Protein AF-A0AAV5CZS3-F1 (afdb_monomer_lite)

Sequence (189 aa):
MSCGVPEQWLVGGDVKEVDTEWAAAVLGSHSASAAGRRDHQPPLQAGATVAERVVRKRGRKPGPRSGPTISHVEAERQRREKLNRRFCDLRAAVPTVSRMDKASLLAAAAAAYIAELRGRVEQLEVEAKAKQAAAAKQGGIHLQDNNKLEVRMVGRDAAALRLTTTASRHAPARLMGALRSLDLPVQHA

pLDDT: mean 70.31, std 21.51, range [31.41, 97.5]

Structure (mmCIF, N/CA/C/O backbone):
data_AF-A0AAV5CZS3-F1
#
_entry.id   AF-A0AAV5CZS3-F1
#
loop_
_atom_site.group_PDB
_atom_site.id
_atom_site.type_symbol
_atom_site.label_atom_id
_atom_site.label_alt_id
_atom_site.label_comp_id
_atom_site.label_asym_id
_atom_site.label_entity_id
_atom_site.label_seq_id
_atom_site.pdbx_PDB_ins_code
_atom_site.Cartn_x
_atom_site.Cartn_y
_atom_site.Cartn_z
_atom_site.occupancy
_atom_site.B_iso_or_equiv
_atom_site.auth_seq_id
_atom_site.auth_comp_id
_atom_site.auth_asym_id
_atom_site.auth_atom_id
_atom_site.pdbx_PDB_model_num
ATOM 1 N N . MET A 1 1 ? -0.990 11.597 -20.136 1.00 43.03 1 MET A N 1
ATOM 2 C CA . MET A 1 1 ? -0.933 10.120 -20.095 1.00 43.03 1 MET A CA 1
ATOM 3 C C . MET A 1 1 ? -1.198 9.706 -18.661 1.00 43.03 1 MET A C 1
ATOM 5 O O . MET A 1 1 ? -0.387 10.028 -17.806 1.00 43.03 1 MET A O 1
ATOM 9 N N . SER A 1 2 ? -2.373 9.141 -18.384 1.00 46.44 2 SER A N 1
ATOM 10 C CA . SER A 1 2 ? -2.757 8.728 -17.031 1.00 46.44 2 SER A CA 1
ATOM 11 C C . SER A 1 2 ? -2.107 7.377 -16.733 1.00 46.44 2 SER A C 1
ATOM 13 O O . SER A 1 2 ? -2.456 6.377 -17.356 1.00 46.44 2 SER A O 1
ATOM 15 N N . CYS A 1 3 ? -1.104 7.360 -15.857 1.00 54.16 3 CYS A N 1
ATOM 16 C CA . CYS A 1 3 ? -0.475 6.133 -15.374 1.00 54.16 3 CYS A CA 1
ATOM 17 C C . CYS A 1 3 ? -1.223 5.696 -14.109 1.00 54.16 3 CYS A C 1
ATOM 19 O O . CYS A 1 3 ? -0.887 6.141 -13.016 1.00 54.16 3 CYS A O 1
ATOM 21 N N . GLY A 1 4 ? -2.277 4.891 -14.262 1.00 53.75 4 GLY A N 1
ATOM 22 C CA . GLY A 1 4 ? -2.950 4.247 -13.130 1.00 53.75 4 GLY A CA 1
ATOM 23 C C . GLY A 1 4 ? -2.075 3.146 -12.526 1.00 53.75 4 GLY A C 1
ATOM 24 O O . GLY A 1 4 ? -1.348 2.473 -13.257 1.00 53.75 4 GLY A O 1
ATOM 25 N N . VAL A 1 5 ? -2.133 2.974 -11.203 1.00 55.00 5 VAL A N 1
ATOM 26 C CA . VAL A 1 5 ? -1.411 1.917 -10.478 1.00 55.00 5 VAL A CA 1
ATOM 27 C C . VAL A 1 5 ? -1.971 0.549 -10.898 1.00 55.00 5 VAL A C 1
ATOM 29 O O . VAL A 1 5 ? -3.172 0.327 -10.743 1.00 55.00 5 VAL A O 1
ATOM 32 N N . PRO A 1 6 ? -1.159 -0.374 -11.438 1.00 54.47 6 PRO A N 1
ATOM 33 C CA . PRO A 1 6 ? -1.665 -1.674 -11.859 1.00 54.47 6 PRO A CA 1
ATOM 34 C C . PRO A 1 6 ? -1.836 -2.659 -10.687 1.00 54.47 6 PRO A C 1
ATOM 36 O O . PRO A 1 6 ? -0.924 -2.844 -9.881 1.00 54.47 6 PRO A O 1
ATOM 39 N N . GLU A 1 7 ? -2.972 -3.369 -10.658 1.00 53.91 7 GLU A N 1
ATOM 40 C CA . GLU A 1 7 ? -3.367 -4.364 -9.633 1.00 53.91 7 GLU A CA 1
ATOM 41 C C . GLU A 1 7 ? -2.433 -5.583 -9.508 1.00 53.91 7 GLU A C 1
ATOM 43 O O . GLU A 1 7 ? -2.488 -6.330 -8.534 1.00 53.91 7 GLU A O 1
ATOM 48 N N . GLN A 1 8 ? -1.526 -5.783 -10.462 1.00 55.06 8 GLN A N 1
ATOM 49 C CA . GLN A 1 8 ? -0.606 -6.927 -10.522 1.00 55.06 8 GLN A CA 1
ATOM 50 C C . GLN A 1 8 ? 0.405 -7.029 -9.358 1.00 55.06 8 GLN A C 1
ATOM 52 O O . GLN A 1 8 ? 1.118 -8.024 -9.269 1.00 55.06 8 GLN A O 1
ATOM 57 N N 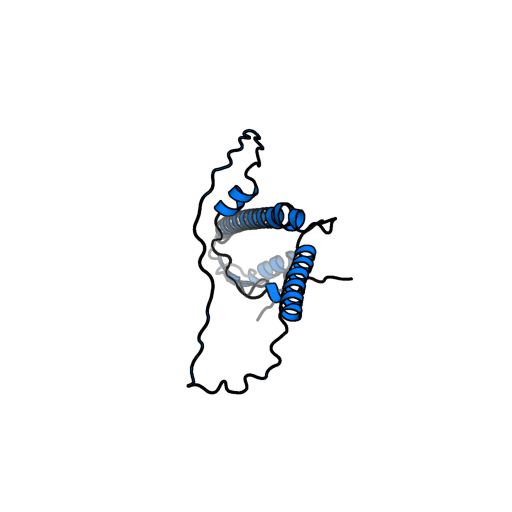. TRP A 1 9 ? 0.485 -6.022 -8.483 1.00 53.22 9 TRP A N 1
ATOM 58 C CA . TRP A 1 9 ? 1.331 -6.027 -7.281 1.00 53.22 9 TRP A CA 1
ATOM 59 C C . TRP A 1 9 ? 0.589 -6.452 -6.005 1.00 53.22 9 TRP A C 1
ATOM 61 O O . TRP A 1 9 ? 1.233 -6.686 -4.988 1.00 53.22 9 TRP A O 1
ATOM 71 N N . LEU A 1 10 ? -0.744 -6.571 -6.043 1.00 52.03 1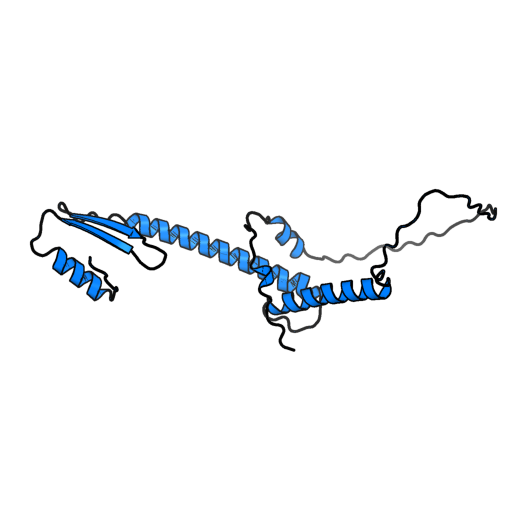0 LEU A N 1
ATOM 72 C CA . LEU A 1 10 ? -1.563 -6.917 -4.872 1.00 52.03 10 LEU A CA 1
ATOM 73 C C . LEU A 1 10 ? -1.609 -8.425 -4.568 1.00 52.03 10 LEU A C 1
ATOM 75 O O . LEU A 1 10 ? -2.240 -8.837 -3.595 1.00 52.03 10 LEU A O 1
ATOM 79 N N . VAL A 1 11 ? -0.962 -9.266 -5.380 1.00 43.66 11 VAL A N 1
ATOM 80 C CA . VAL A 1 11 ? -1.031 -10.722 -5.222 1.00 43.66 11 VAL A CA 1
ATOM 81 C C . VAL A 1 11 ? 0.137 -11.231 -4.376 1.00 43.66 11 VAL A C 1
ATOM 83 O O . VAL A 1 11 ? 1.226 -11.479 -4.882 1.00 43.66 11 VAL A O 1
ATOM 86 N N . GLY A 1 12 ? -0.147 -11.420 -3.085 1.00 46.69 12 GLY A N 1
ATOM 87 C CA . GLY A 1 12 ? 0.338 -12.549 -2.285 1.00 46.69 12 GLY A CA 1
ATOM 88 C C . GLY A 1 12 ? 1.845 -12.652 -2.050 1.00 46.69 12 GLY A C 1
ATOM 89 O O . GLY A 1 12 ? 2.524 -13.454 -2.684 1.00 46.69 12 GLY A O 1
ATOM 90 N N . GLY A 1 13 ? 2.339 -11.942 -1.040 1.00 37.94 13 GLY A N 1
ATOM 91 C CA . GLY A 1 13 ? 3.604 -12.252 -0.383 1.00 37.94 13 GLY A CA 1
ATOM 92 C C . GLY A 1 13 ? 3.506 -11.850 1.079 1.00 37.94 13 GLY A C 1
ATOM 93 O O . GLY A 1 13 ? 3.292 -10.679 1.377 1.00 37.94 13 GLY A O 1
ATOM 94 N N . ASP A 1 14 ? 3.603 -12.821 1.980 1.00 43.91 14 ASP A N 1
ATOM 95 C CA . ASP A 1 14 ? 3.733 -12.585 3.415 1.00 43.91 14 ASP A CA 1
ATOM 96 C C . ASP A 1 14 ? 5.038 -11.788 3.616 1.00 43.91 14 ASP A C 1
ATOM 98 O O . ASP A 1 14 ? 6.129 -12.335 3.463 1.00 43.91 14 ASP A O 1
ATOM 102 N N . VAL A 1 15 ? 4.943 -10.471 3.845 1.00 50.16 15 VAL A N 1
ATOM 103 C CA . VAL A 1 15 ? 6.099 -9.585 4.092 1.00 50.16 15 VAL A CA 1
ATOM 104 C C . VAL A 1 15 ? 6.568 -9.800 5.529 1.00 50.16 15 VAL A C 1
ATOM 106 O O . VAL A 1 15 ? 6.550 -8.895 6.358 1.00 50.16 15 VAL A O 1
ATOM 109 N N . LYS A 1 16 ? 6.932 -11.035 5.860 1.00 43.97 16 LYS A N 1
ATOM 110 C CA . LYS A 1 16 ? 7.701 -11.315 7.061 1.00 43.97 16 LYS A CA 1
ATOM 111 C C . LYS A 1 16 ? 9.165 -11.200 6.669 1.00 43.97 16 LYS A C 1
ATOM 113 O O . LYS A 1 16 ? 9.647 -11.960 5.839 1.00 43.97 16 LYS A O 1
ATOM 118 N N . GLU A 1 17 ? 9.815 -10.210 7.276 1.00 52.00 17 GLU A N 1
ATOM 119 C CA . GLU A 1 17 ? 11.272 -10.129 7.403 1.00 52.00 17 GLU A CA 1
ATOM 120 C C . GLU A 1 17 ? 12.012 -9.659 6.134 1.00 52.00 17 GLU A C 1
ATOM 122 O O . GLU A 1 17 ? 12.595 -10.418 5.368 1.00 52.00 17 GLU A O 1
ATOM 127 N N . VAL A 1 18 ? 11.998 -8.339 5.909 1.00 48.00 18 VAL A N 1
ATOM 128 C CA . VAL A 1 18 ? 13.043 -7.661 5.123 1.00 48.00 18 VAL A CA 1
ATOM 129 C C . VAL A 1 18 ? 13.749 -6.703 6.071 1.00 48.00 18 VAL A C 1
ATOM 131 O O . VAL A 1 18 ? 13.309 -5.561 6.256 1.00 48.00 18 VAL A O 1
ATOM 134 N N . ASP A 1 19 ? 14.803 -7.230 6.687 1.00 46.38 19 ASP A N 1
ATOM 135 C CA . ASP A 1 19 ? 15.545 -6.666 7.805 1.00 46.38 19 ASP A CA 1
ATOM 136 C C . ASP A 1 19 ? 16.033 -5.222 7.637 1.00 46.38 19 ASP A C 1
ATOM 138 O O . ASP A 1 19 ? 16.263 -4.679 6.549 1.00 46.38 19 ASP A O 1
ATOM 142 N N . THR A 1 20 ? 16.212 -4.628 8.810 1.00 53.62 20 THR A N 1
ATOM 143 C CA . THR A 1 20 ? 16.660 -3.279 9.162 1.00 53.62 20 THR A CA 1
ATOM 144 C C . THR A 1 20 ? 17.997 -2.864 8.523 1.00 53.62 20 THR A C 1
ATOM 146 O O . THR A 1 20 ? 18.284 -1.671 8.430 1.00 53.62 20 THR A O 1
ATOM 149 N N . GLU A 1 21 ? 18.795 -3.806 8.008 1.00 46.88 21 GLU A N 1
ATOM 150 C CA . GLU A 1 21 ? 20.086 -3.524 7.358 1.00 46.88 21 GLU A CA 1
ATOM 151 C C . GLU A 1 21 ? 19.955 -2.730 6.052 1.00 46.88 21 GLU A C 1
ATOM 153 O O . GLU A 1 21 ? 20.794 -1.877 5.753 1.00 46.88 21 GLU A O 1
ATOM 158 N N . TRP A 1 22 ? 18.881 -2.939 5.283 1.00 45.91 22 TRP A N 1
ATOM 159 C CA . TRP A 1 22 ? 18.724 -2.255 3.994 1.00 45.91 22 TRP A CA 1
ATOM 160 C C . TRP A 1 22 ? 18.538 -0.732 4.159 1.00 45.91 22 TRP A C 1
ATOM 162 O O . TRP A 1 22 ? 19.002 0.048 3.326 1.00 45.91 22 TRP A O 1
ATOM 172 N N . ALA A 1 23 ? 17.888 -0.300 5.246 1.00 44.41 23 ALA A N 1
ATOM 173 C CA . ALA A 1 23 ? 17.590 1.108 5.503 1.00 44.41 23 ALA A CA 1
ATOM 174 C C . ALA A 1 23 ? 18.845 1.897 5.919 1.00 44.41 23 ALA A C 1
ATOM 176 O O . ALA A 1 23 ? 19.011 3.051 5.521 1.00 44.41 23 ALA A O 1
ATOM 177 N N . ALA A 1 24 ? 19.759 1.260 6.661 1.00 50.06 24 ALA A N 1
ATOM 178 C CA . ALA A 1 24 ? 21.028 1.862 7.067 1.00 50.06 24 ALA A CA 1
ATOM 179 C C . ALA A 1 24 ? 21.969 2.102 5.871 1.00 50.06 24 ALA A C 1
ATOM 181 O O . ALA A 1 24 ? 22.661 3.118 5.822 1.00 50.06 24 ALA A O 1
ATOM 182 N N . ALA A 1 25 ? 21.953 1.214 4.872 1.00 52.84 25 ALA A N 1
ATOM 183 C CA . ALA A 1 25 ? 22.790 1.338 3.678 1.00 52.84 25 ALA A CA 1
ATOM 184 C C . ALA A 1 25 ? 22.373 2.496 2.749 1.00 52.84 25 ALA A C 1
ATOM 186 O O . ALA A 1 25 ? 23.223 3.089 2.091 1.00 52.84 25 ALA A O 1
ATOM 187 N N . VAL A 1 26 ? 21.081 2.842 2.695 1.00 53.12 26 VAL A N 1
ATOM 188 C CA . VAL A 1 26 ? 20.564 3.910 1.813 1.00 53.12 26 VAL A CA 1
ATOM 189 C C . VAL A 1 26 ? 20.768 5.314 2.398 1.00 53.12 26 VAL A C 1
ATOM 191 O O . VAL A 1 26 ? 20.915 6.273 1.645 1.00 53.12 26 VAL A O 1
ATOM 194 N N . LEU A 1 27 ? 20.813 5.446 3.728 1.00 50.25 27 LEU A N 1
ATOM 195 C CA . LEU A 1 27 ? 21.006 6.729 4.422 1.00 50.25 27 LEU A CA 1
ATOM 196 C C . LEU A 1 27 ? 22.467 6.987 4.847 1.00 50.25 27 LEU A C 1
ATOM 198 O O . LEU A 1 27 ? 22.760 8.024 5.442 1.00 50.25 27 LEU A O 1
ATOM 202 N N . GLY A 1 28 ? 23.393 6.075 4.529 1.00 37.69 28 GLY A N 1
ATOM 203 C CA . GLY A 1 28 ? 24.824 6.217 4.796 1.00 37.69 28 GLY A CA 1
ATOM 204 C C . GLY A 1 28 ? 25.493 7.264 3.898 1.00 37.69 28 GLY A C 1
ATOM 205 O O . GLY A 1 28 ? 25.676 7.056 2.702 1.00 37.69 28 GLY A O 1
ATOM 206 N N . SER A 1 29 ? 25.873 8.390 4.502 1.00 37.41 29 SER A N 1
ATOM 207 C CA . SER A 1 29 ? 26.614 9.527 3.944 1.00 37.41 29 SER A CA 1
ATOM 208 C C . SER A 1 29 ? 27.647 9.189 2.859 1.00 37.41 29 SER A C 1
ATOM 210 O O . SER A 1 29 ? 28.681 8.580 3.127 1.00 37.41 29 SER A O 1
ATOM 212 N N . HIS A 1 30 ? 27.447 9.724 1.651 1.00 41.09 30 HIS A N 1
ATOM 213 C CA . HIS A 1 30 ? 28.525 9.921 0.682 1.00 41.09 30 HIS A CA 1
ATOM 214 C C . HIS A 1 30 ? 29.417 11.081 1.154 1.00 41.09 30 HIS A C 1
ATOM 216 O O . HIS A 1 30 ? 29.197 12.236 0.785 1.00 41.09 30 HIS A O 1
ATOM 222 N N . SER A 1 31 ? 30.430 10.800 1.971 1.00 35.06 31 SER A N 1
ATOM 223 C CA . SER A 1 31 ? 31.539 11.733 2.169 1.00 35.06 31 SER A CA 1
ATOM 224 C C . SER A 1 31 ? 32.533 11.577 1.019 1.00 35.06 31 SER A C 1
ATOM 226 O O . SER A 1 31 ? 33.259 10.593 0.894 1.00 35.06 31 SER A O 1
ATOM 228 N N . ALA A 1 32 ? 32.544 12.576 0.139 1.00 43.22 32 ALA A N 1
ATOM 229 C CA . ALA A 1 32 ? 33.584 12.753 -0.857 1.00 43.22 32 ALA A CA 1
ATOM 230 C C . ALA A 1 32 ? 34.946 12.933 -0.168 1.00 43.22 32 ALA A C 1
ATOM 232 O O . ALA A 1 32 ? 35.102 13.762 0.727 1.00 43.22 32 ALA A O 1
ATOM 233 N N . SER A 1 33 ? 35.957 12.200 -0.624 1.00 34.31 33 SER A N 1
ATOM 234 C CA . SER A 1 33 ? 37.356 12.573 -0.427 1.00 34.31 33 SER A CA 1
ATOM 235 C C . SER A 1 33 ? 38.139 12.220 -1.680 1.00 34.31 33 SER A C 1
ATOM 237 O O . SER A 1 33 ? 38.387 11.062 -2.005 1.00 34.31 33 SER A O 1
ATOM 239 N N . ALA A 1 34 ? 38.459 13.277 -2.417 1.00 37.72 34 ALA A N 1
ATOM 240 C CA . ALA A 1 34 ? 39.430 13.288 -3.488 1.00 37.72 34 ALA A CA 1
ATOM 241 C C . ALA A 1 34 ? 40.846 13.188 -2.905 1.00 37.72 34 ALA A C 1
ATOM 243 O O . ALA A 1 34 ? 41.139 13.893 -1.946 1.00 37.72 34 ALA A O 1
ATOM 244 N N . ALA A 1 35 ? 41.720 12.387 -3.521 1.00 34.03 35 ALA A N 1
ATOM 245 C CA . ALA A 1 35 ? 43.132 12.707 -3.773 1.00 34.03 35 ALA A CA 1
ATOM 246 C C . ALA A 1 35 ? 43.872 11.477 -4.322 1.00 34.03 35 ALA A C 1
ATOM 248 O O . ALA A 1 35 ? 43.778 10.393 -3.757 1.00 34.03 35 ALA A O 1
ATOM 249 N N . GLY A 1 36 ? 44.676 11.674 -5.374 1.00 31.72 36 GLY A N 1
ATOM 250 C CA . GLY A 1 36 ? 45.781 10.764 -5.697 1.00 31.72 36 GLY A CA 1
ATOM 251 C C . GLY A 1 36 ? 45.921 10.374 -7.165 1.00 31.72 36 GLY A C 1
ATOM 252 O O . GLY A 1 36 ? 45.642 9.242 -7.535 1.00 31.72 36 GLY A O 1
ATOM 253 N N . ARG A 1 37 ? 46.425 11.294 -7.996 1.00 38.81 37 ARG A N 1
ATOM 254 C CA . ARG A 1 37 ? 47.087 10.953 -9.267 1.00 38.81 37 ARG A CA 1
ATOM 255 C C . ARG A 1 37 ? 48.345 10.119 -8.985 1.00 38.81 37 ARG A C 1
ATOM 257 O O . ARG A 1 37 ? 49.080 10.467 -8.059 1.00 38.81 37 ARG A O 1
ATOM 264 N N . ARG A 1 38 ? 48.661 9.148 -9.850 1.00 39.19 38 ARG A N 1
ATOM 265 C CA . ARG A 1 38 ? 49.998 9.016 -10.458 1.00 39.19 38 ARG A CA 1
ATOM 266 C C . ARG A 1 38 ? 50.006 7.997 -11.602 1.00 39.19 38 ARG A C 1
ATOM 268 O O . ARG A 1 38 ? 49.627 6.844 -11.435 1.00 39.19 38 ARG A O 1
ATOM 275 N N . ASP A 1 39 ? 50.437 8.502 -12.750 1.00 37.56 39 ASP A N 1
ATOM 276 C CA . ASP A 1 39 ? 50.724 7.816 -14.002 1.00 37.56 39 ASP A CA 1
ATOM 277 C C . ASP A 1 39 ? 51.899 6.840 -13.860 1.00 37.56 39 ASP A C 1
ATOM 279 O O . ASP A 1 39 ? 52.898 7.200 -13.246 1.00 37.56 39 ASP A O 1
ATOM 283 N N . HIS A 1 40 ? 51.825 5.665 -14.498 1.00 36.69 40 HIS A N 1
ATOM 284 C CA . HIS A 1 40 ? 53.005 4.931 -14.975 1.00 36.69 40 HIS A CA 1
ATOM 285 C C . HIS A 1 40 ? 52.656 4.051 -16.194 1.00 36.69 40 HIS A C 1
ATOM 287 O O . HIS A 1 40 ? 51.810 3.163 -16.134 1.00 36.69 40 HIS A O 1
ATOM 293 N N . GLN A 1 41 ? 53.359 4.314 -17.296 1.00 35.00 41 GLN A N 1
ATOM 294 C CA . GLN A 1 41 ? 53.493 3.542 -18.541 1.00 35.00 41 GLN A CA 1
ATOM 295 C C . GLN A 1 41 ? 55.022 3.344 -18.775 1.00 35.00 41 GLN A C 1
ATOM 297 O O . GLN A 1 41 ? 55.791 4.093 -18.169 1.00 35.00 41 GLN A O 1
ATOM 302 N N . PRO A 1 42 ? 55.493 2.564 -19.775 1.00 53.62 42 PRO A N 1
ATOM 303 C CA . PRO A 1 42 ? 55.680 1.104 -19.902 1.00 53.62 42 PRO A CA 1
ATOM 304 C C . PRO A 1 42 ? 57.193 0.696 -19.816 1.00 53.62 42 PRO A C 1
ATOM 306 O O . PRO A 1 42 ? 57.988 1.492 -19.320 1.00 53.62 42 PRO A O 1
ATOM 309 N N . PRO A 1 43 ? 57.641 -0.501 -20.284 1.00 44.81 43 PRO A N 1
ATOM 310 C CA . PRO A 1 43 ? 57.986 -0.638 -21.707 1.00 44.81 43 PRO A CA 1
ATOM 311 C C . PRO A 1 43 ? 57.666 -2.005 -22.357 1.00 44.81 43 PRO A C 1
ATOM 313 O O . PRO A 1 43 ? 57.120 -2.926 -21.761 1.00 44.81 43 PRO A O 1
ATOM 316 N N . LEU A 1 44 ? 57.966 -2.022 -23.654 1.00 35.44 44 LEU A N 1
ATOM 317 C CA . LEU A 1 44 ? 57.595 -2.920 -24.745 1.00 35.44 44 LEU A CA 1
ATOM 318 C C . LEU A 1 44 ? 58.426 -4.216 -24.837 1.00 35.44 44 LEU A C 1
ATOM 320 O O . LEU A 1 44 ? 59.513 -4.286 -24.270 1.00 35.44 44 LEU A O 1
ATOM 324 N N . GLN A 1 45 ? 57.955 -5.093 -25.745 1.00 37.09 45 GLN A N 1
ATOM 325 C CA . GLN A 1 45 ? 58.623 -6.156 -26.540 1.00 37.09 45 GLN A CA 1
ATOM 326 C C . GLN A 1 45 ? 58.143 -7.574 -26.191 1.00 37.09 45 GLN A C 1
ATOM 328 O O . GLN A 1 45 ? 57.973 -7.894 -25.027 1.00 37.09 45 GLN A O 1
ATOM 333 N N . ALA A 1 46 ? 57.947 -8.522 -27.107 1.00 31.41 46 ALA A N 1
ATOM 334 C CA . ALA A 1 46 ? 57.831 -8.592 -28.565 1.00 31.41 46 ALA A CA 1
ATOM 335 C C . ALA A 1 46 ? 57.372 -10.040 -28.862 1.00 31.41 46 ALA A C 1
ATOM 337 O O . ALA A 1 46 ? 57.696 -10.941 -28.090 1.00 31.41 46 ALA A O 1
ATOM 338 N N . GLY A 1 47 ? 56.661 -10.295 -29.964 1.00 32.56 47 GLY A N 1
ATOM 339 C CA . GLY A 1 47 ? 56.424 -11.675 -30.414 1.00 32.56 47 GLY A CA 1
ATOM 340 C C . GLY A 1 47 ? 55.140 -11.873 -31.208 1.00 32.56 47 GLY A C 1
ATOM 341 O O . GLY A 1 47 ? 54.102 -12.222 -30.657 1.00 32.56 47 GLY A O 1
ATOM 342 N N . ALA A 1 48 ? 55.226 -11.660 -32.518 1.00 33.16 48 ALA A N 1
ATOM 343 C CA . ALA A 1 48 ? 54.211 -12.036 -33.490 1.00 33.16 48 ALA A CA 1
ATOM 344 C C . ALA A 1 48 ? 54.196 -13.557 -33.725 1.00 33.16 48 ALA A C 1
ATOM 346 O O . ALA A 1 48 ? 55.258 -14.146 -33.877 1.00 33.16 48 ALA A O 1
ATOM 347 N N . THR A 1 49 ? 53.012 -14.160 -33.866 1.00 35.41 49 THR A N 1
ATOM 348 C CA . THR A 1 49 ? 52.690 -15.094 -34.964 1.00 35.41 49 THR A CA 1
ATOM 349 C C . THR A 1 49 ? 51.181 -15.094 -35.226 1.00 35.41 49 THR A C 1
ATOM 351 O O . THR A 1 49 ? 50.358 -14.814 -34.357 1.00 35.41 49 THR A O 1
ATOM 354 N N . VAL A 1 50 ? 50.861 -15.312 -36.495 1.00 36.62 50 VAL A N 1
ATOM 355 C CA . VAL A 1 50 ? 49.596 -15.095 -37.198 1.00 36.62 50 VAL A CA 1
ATOM 356 C C . VAL A 1 50 ? 48.806 -16.411 -37.298 1.00 36.62 50 VAL A C 1
ATOM 358 O O . VAL A 1 50 ? 49.414 -17.469 -37.349 1.00 36.62 50 VAL A O 1
ATOM 361 N N . ALA A 1 51 ? 47.471 -16.284 -37.315 1.00 37.88 51 ALA A N 1
ATOM 362 C CA . ALA A 1 51 ? 46.412 -17.132 -37.901 1.00 37.88 51 ALA A CA 1
ATOM 363 C C . ALA A 1 51 ? 46.626 -18.653 -38.112 1.00 37.88 51 ALA A C 1
ATOM 365 O O . ALA A 1 51 ? 47.590 -19.080 -38.725 1.00 37.88 51 ALA A O 1
ATOM 366 N N . GLU A 1 52 ? 45.603 -19.471 -37.821 1.00 37.06 52 GLU A N 1
ATOM 367 C CA . GLU A 1 52 ? 44.628 -19.922 -38.839 1.00 37.06 52 GLU A CA 1
ATOM 368 C C . GLU A 1 52 ? 43.605 -20.933 -38.273 1.00 37.06 52 GLU A C 1
ATOM 370 O O . GLU A 1 52 ? 43.876 -21.748 -37.396 1.00 37.06 52 GLU A O 1
ATOM 375 N N . ARG A 1 53 ? 42.377 -20.826 -38.789 1.00 49.25 53 ARG A N 1
ATOM 376 C CA . ARG A 1 53 ? 41.198 -21.666 -38.544 1.00 49.25 53 ARG A CA 1
ATOM 377 C C . ARG A 1 53 ? 41.332 -23.027 -39.231 1.00 49.25 53 ARG A C 1
ATOM 379 O O . ARG A 1 53 ? 41.636 -23.030 -40.412 1.00 49.25 53 ARG A O 1
ATOM 386 N N . VAL A 1 54 ? 40.813 -24.113 -38.639 1.00 49.41 54 VAL A N 1
ATOM 387 C CA . VAL A 1 54 ? 40.135 -25.170 -39.428 1.00 49.41 54 VAL A CA 1
ATOM 388 C C . VAL A 1 54 ? 38.922 -25.751 -38.687 1.00 49.41 54 VAL A C 1
ATOM 390 O O . VAL A 1 54 ? 39.019 -26.415 -37.662 1.00 49.41 54 VAL A O 1
ATOM 393 N N . VAL A 1 55 ? 37.755 -25.507 -39.283 1.00 53.12 55 VAL A N 1
ATOM 394 C CA . VAL A 1 55 ? 36.458 -26.176 -39.090 1.00 53.12 55 VAL A CA 1
ATOM 395 C C . VAL A 1 55 ? 36.500 -27.594 -39.671 1.00 53.12 55 VAL A C 1
ATOM 397 O O . VAL A 1 55 ? 37.026 -27.728 -40.771 1.00 53.12 55 VAL A O 1
ATOM 400 N N . ARG A 1 56 ? 35.844 -28.592 -39.035 1.00 48.88 56 ARG A N 1
ATOM 401 C CA . ARG A 1 56 ? 35.130 -29.775 -39.626 1.00 48.88 56 ARG A CA 1
ATOM 402 C C . ARG A 1 56 ? 34.752 -30.768 -38.493 1.00 48.88 56 ARG A C 1
ATOM 404 O O . ARG A 1 56 ? 35.575 -30.973 -37.623 1.00 48.88 56 ARG A O 1
ATOM 411 N N . LYS A 1 57 ? 33.608 -31.473 -38.405 1.00 43.19 57 LYS A N 1
ATOM 412 C CA . LYS A 1 57 ? 32.384 -31.645 -39.223 1.00 43.19 57 LYS A CA 1
ATOM 413 C C . LYS A 1 57 ? 31.332 -32.468 -38.415 1.00 43.19 57 LYS A C 1
ATOM 415 O O . LYS A 1 57 ? 31.674 -33.521 -37.907 1.00 43.19 57 LYS A O 1
ATOM 420 N N . ARG A 1 58 ? 30.058 -32.035 -38.489 1.00 43.62 58 ARG A N 1
ATOM 421 C CA . ARG A 1 58 ? 28.782 -32.801 -38.637 1.00 43.62 58 ARG A CA 1
ATOM 422 C C . ARG A 1 58 ? 28.275 -33.727 -37.513 1.00 43.62 58 ARG A C 1
ATOM 424 O O . ARG A 1 58 ? 28.914 -34.710 -37.178 1.00 43.62 58 ARG A O 1
ATOM 431 N N . GLY A 1 59 ? 27.017 -33.509 -37.087 1.00 56.12 59 GLY A N 1
ATOM 432 C CA . GLY A 1 59 ? 26.271 -34.569 -36.397 1.00 56.12 59 GLY A CA 1
ATOM 433 C C . GLY A 1 59 ? 24.927 -34.288 -35.716 1.00 56.12 59 GLY A C 1
ATOM 434 O O . GLY A 1 59 ? 24.424 -35.226 -35.118 1.00 56.12 59 GLY A O 1
ATOM 435 N N . ARG A 1 60 ? 24.306 -33.096 -35.749 1.00 64.19 60 ARG A N 1
ATOM 436 C CA . ARG A 1 60 ? 22.914 -32.929 -35.259 1.00 64.19 60 ARG A CA 1
ATOM 437 C C . ARG A 1 60 ? 22.147 -31.925 -36.118 1.00 64.19 60 ARG A C 1
ATOM 439 O O . ARG A 1 60 ? 22.592 -30.794 -36.272 1.00 64.19 60 ARG A O 1
ATOM 446 N N . LYS A 1 61 ? 21.011 -32.343 -36.690 1.00 54.44 61 LYS A N 1
ATOM 447 C CA . LYS A 1 61 ? 20.038 -31.442 -37.331 1.00 54.44 61 LYS A CA 1
ATOM 448 C C . LYS A 1 61 ? 19.586 -30.408 -36.287 1.00 54.44 61 LYS A C 1
ATOM 450 O O . LYS A 1 61 ? 19.015 -30.827 -35.279 1.00 54.44 61 LYS A O 1
ATOM 455 N N . PRO A 1 62 ? 19.766 -29.093 -36.489 1.00 56.88 62 PRO A N 1
ATOM 456 C CA . PRO A 1 62 ? 18.932 -28.124 -35.800 1.00 56.88 62 PRO A CA 1
ATOM 457 C C . PRO A 1 62 ? 17.526 -28.311 -36.376 1.00 56.88 62 PRO A C 1
ATOM 459 O O . PRO A 1 62 ? 17.293 -28.036 -37.551 1.00 56.88 62 PRO A O 1
ATOM 462 N N . GLY A 1 63 ? 16.606 -28.872 -35.592 1.00 55.34 63 GLY A N 1
ATOM 463 C CA . GLY A 1 63 ? 15.188 -28.824 -35.945 1.00 55.34 63 GLY A CA 1
ATOM 464 C C . GLY A 1 63 ? 14.752 -27.365 -36.147 1.00 55.34 63 GLY A C 1
ATOM 465 O O . GLY A 1 63 ? 15.395 -26.462 -35.600 1.00 55.34 63 GLY A O 1
ATOM 466 N N . PRO A 1 64 ? 13.687 -27.105 -36.921 1.00 56.84 64 PRO A N 1
ATOM 467 C CA . PRO A 1 64 ? 13.204 -25.755 -37.165 1.00 56.84 64 PRO A CA 1
ATOM 468 C C . PRO A 1 64 ? 12.651 -25.171 -35.859 1.00 56.84 64 PRO A C 1
ATOM 470 O O . PRO A 1 64 ? 11.469 -25.277 -35.554 1.00 56.84 64 PRO A O 1
ATOM 473 N N . ARG A 1 65 ? 13.508 -24.523 -35.067 1.00 62.06 65 ARG A N 1
ATOM 474 C CA . ARG A 1 65 ? 13.088 -23.571 -34.033 1.00 62.06 65 ARG A CA 1
ATOM 475 C C . ARG A 1 65 ? 12.765 -22.253 -34.731 1.00 62.06 65 ARG A C 1
ATOM 477 O O . ARG A 1 65 ? 13.474 -21.274 -34.553 1.00 62.06 65 ARG A O 1
ATOM 484 N N . SER A 1 66 ? 11.748 -22.256 -35.588 1.00 55.72 66 SER A N 1
ATOM 485 C CA . SER A 1 66 ? 11.283 -21.052 -36.279 1.00 55.72 66 SER A CA 1
ATOM 486 C C . SER A 1 66 ? 10.001 -20.551 -35.616 1.00 55.72 66 SER A C 1
ATOM 488 O O . SER A 1 66 ? 8.929 -20.523 -36.203 1.00 55.72 66 SER A O 1
ATOM 490 N N . GLY A 1 67 ? 10.115 -20.189 -34.338 1.00 59.25 67 GLY A N 1
ATOM 491 C CA . GLY A 1 67 ? 9.500 -18.929 -33.931 1.00 59.25 67 GLY A CA 1
ATOM 492 C C . GLY A 1 67 ? 10.464 -17.825 -34.373 1.00 59.25 67 GLY A C 1
ATOM 493 O O . GLY A 1 67 ? 11.670 -18.097 -34.393 1.00 59.25 67 GLY A O 1
ATOM 494 N N . PRO A 1 68 ? 9.999 -16.628 -34.771 1.00 62.69 68 PRO A N 1
ATOM 495 C CA . PRO A 1 68 ? 10.903 -15.551 -35.150 1.00 62.69 68 PRO A CA 1
ATOM 496 C C . PRO A 1 68 ? 11.898 -15.342 -34.008 1.00 62.69 68 PRO A C 1
ATOM 498 O O . PRO A 1 68 ? 11.520 -14.995 -32.889 1.00 62.69 68 PRO A O 1
ATOM 501 N N . THR A 1 69 ? 13.171 -15.646 -34.263 1.00 69.50 69 THR A N 1
ATOM 502 C CA . THR A 1 69 ? 14.249 -15.313 -33.342 1.00 69.50 69 THR A CA 1
ATOM 503 C C . THR A 1 69 ? 14.251 -13.799 -33.274 1.00 69.50 69 THR A C 1
ATOM 505 O O . THR A 1 69 ? 14.660 -13.153 -34.238 1.00 69.50 69 THR A O 1
ATOM 508 N N . ILE A 1 70 ? 13.696 -13.257 -32.189 1.00 69.50 70 ILE A N 1
ATOM 509 C CA . ILE A 1 70 ? 13.589 -11.816 -31.973 1.00 69.50 70 ILE A CA 1
ATOM 510 C C . ILE A 1 70 ? 14.973 -11.233 -32.230 1.00 69.50 70 ILE A C 1
ATOM 512 O O . ILE A 1 70 ? 15.967 -11.717 -31.673 1.00 69.50 70 ILE A O 1
ATOM 516 N N . SER A 1 71 ? 15.049 -10.252 -33.126 1.00 89.62 71 SER A N 1
ATOM 517 C CA . SER A 1 71 ? 16.335 -9.653 -33.458 1.00 89.62 71 SER A CA 1
ATOM 518 C C . SER A 1 71 ? 16.958 -9.082 -32.184 1.00 89.6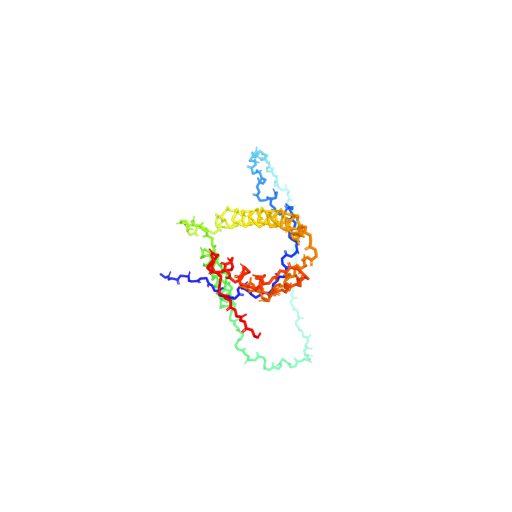2 71 SER A C 1
ATOM 520 O O . SER A 1 71 ? 16.253 -8.605 -31.295 1.00 89.62 71 SER A O 1
ATOM 522 N N . HIS A 1 72 ? 18.288 -9.102 -32.072 1.00 94.25 72 HIS A N 1
ATOM 523 C CA . HIS A 1 72 ? 18.974 -8.536 -30.903 1.00 94.25 72 HIS A CA 1
ATOM 524 C C . HIS A 1 72 ? 18.503 -7.096 -30.596 1.00 94.25 72 HIS A C 1
ATOM 526 O O . HIS A 1 72 ? 18.363 -6.705 -29.439 1.00 94.25 72 HIS A O 1
ATOM 532 N N . VAL A 1 73 ? 18.189 -6.327 -31.644 1.00 95.19 73 VAL A N 1
ATOM 533 C CA . VAL A 1 73 ? 17.634 -4.971 -31.550 1.00 95.19 73 VAL A CA 1
ATOM 534 C C . VAL A 1 73 ? 16.229 -4.962 -30.933 1.00 95.19 73 VAL A C 1
ATOM 536 O O . VAL A 1 73 ? 15.965 -4.167 -30.031 1.00 95.19 73 VAL A O 1
ATOM 539 N N . GLU A 1 74 ? 15.326 -5.838 -31.376 1.00 94.25 74 GLU A N 1
ATOM 540 C CA . GLU A 1 74 ? 13.973 -5.957 -30.812 1.00 94.25 74 GLU A CA 1
ATOM 541 C C . GLU A 1 74 ? 13.989 -6.499 -29.378 1.00 94.25 74 GLU A C 1
ATOM 543 O O . GLU A 1 74 ? 13.232 -6.020 -28.535 1.00 94.25 74 GLU A O 1
ATOM 548 N N . ALA A 1 75 ? 14.882 -7.442 -29.069 1.00 93.75 75 ALA A N 1
ATOM 549 C CA . ALA A 1 75 ? 15.040 -7.983 -27.723 1.00 93.75 75 ALA A CA 1
ATOM 550 C C . ALA A 1 75 ? 15.475 -6.886 -26.733 1.00 93.75 75 ALA A C 1
ATOM 552 O O . ALA A 1 75 ? 14.909 -6.758 -25.644 1.00 93.75 75 ALA A O 1
ATOM 553 N N . GLU A 1 76 ? 16.426 -6.033 -27.125 1.00 96.38 76 GLU A N 1
ATOM 554 C CA . GLU A 1 76 ? 16.849 -4.892 -26.307 1.00 96.38 76 GLU A CA 1
ATOM 555 C C . GLU A 1 76 ? 15.754 -3.818 -26.200 1.00 96.38 76 GLU A C 1
ATOM 557 O O . GLU A 1 76 ? 15.556 -3.238 -25.127 1.00 96.38 76 GLU A O 1
ATOM 562 N N . ARG A 1 77 ? 14.985 -3.579 -27.271 1.00 97.25 77 ARG A N 1
ATOM 563 C CA . ARG A 1 77 ? 13.812 -2.692 -27.219 1.00 97.25 77 ARG A CA 1
ATOM 564 C C . ARG A 1 77 ? 12.800 -3.181 -26.178 1.00 97.25 77 ARG A C 1
ATOM 566 O O . ARG A 1 77 ? 12.439 -2.409 -25.290 1.00 97.25 77 ARG A O 1
ATOM 573 N N . GLN A 1 78 ? 12.415 -4.457 -26.220 1.00 95.81 78 GLN A N 1
ATOM 574 C CA . GLN A 1 78 ? 11.487 -5.055 -25.252 1.00 95.81 78 GLN A CA 1
ATOM 575 C C . GLN A 1 78 ? 12.015 -4.960 -23.814 1.00 95.81 78 GLN A C 1
ATOM 577 O O . GLN A 1 78 ? 11.265 -4.640 -22.887 1.00 95.81 78 GLN A O 1
ATOM 582 N N . ARG A 1 79 ? 13.321 -5.178 -23.607 1.00 97.50 79 ARG A N 1
ATOM 583 C CA . ARG A 1 79 ? 13.964 -5.004 -22.297 1.00 97.50 79 ARG A CA 1
ATOM 584 C C . ARG A 1 79 ? 13.800 -3.572 -21.774 1.00 97.50 79 ARG A C 1
ATOM 586 O O . ARG A 1 79 ? 13.434 -3.389 -20.609 1.00 97.50 79 ARG A O 1
ATOM 593 N N . ARG A 1 80 ? 14.039 -2.561 -22.618 1.00 96.88 80 ARG A N 1
ATOM 594 C CA . ARG A 1 80 ? 13.893 -1.139 -22.253 1.00 96.88 80 ARG A CA 1
ATOM 595 C C . ARG A 1 80 ? 12.445 -0.748 -21.992 1.00 96.88 80 ARG A C 1
ATOM 597 O O . ARG A 1 80 ? 12.190 -0.022 -21.034 1.00 96.88 80 ARG A O 1
ATOM 604 N N . GLU A 1 81 ? 11.508 -1.239 -22.795 1.00 96.75 81 GLU A N 1
ATOM 605 C CA . GLU A 1 81 ? 10.072 -1.001 -22.612 1.00 96.75 81 GLU A CA 1
ATOM 606 C C . GLU A 1 81 ? 9.576 -1.590 -21.290 1.00 96.75 81 GLU A C 1
ATOM 608 O O . GLU A 1 81 ? 8.949 -0.884 -20.499 1.00 96.75 81 GLU A O 1
ATOM 613 N N . LYS A 1 82 ? 9.945 -2.841 -20.987 1.00 95.81 82 LYS A N 1
ATOM 614 C CA . LYS A 1 82 ? 9.629 -3.488 -19.706 1.00 95.81 82 LYS A CA 1
ATOM 615 C C . LYS A 1 82 ? 10.188 -2.702 -18.521 1.00 95.81 82 LYS A C 1
ATOM 617 O O . LYS A 1 82 ? 9.485 -2.503 -17.531 1.00 95.81 82 LYS A O 1
ATOM 622 N N . LEU A 1 83 ? 11.439 -2.248 -18.613 1.00 95.00 83 LEU A N 1
ATOM 623 C CA . LEU A 1 83 ? 12.060 -1.443 -17.563 1.00 95.00 83 LEU A CA 1
ATOM 624 C C . LEU A 1 83 ? 11.337 -0.102 -17.388 1.00 95.00 83 LEU A C 1
ATOM 626 O O . LEU A 1 83 ? 10.973 0.255 -16.271 1.00 95.00 83 LEU A O 1
ATOM 630 N N . ASN A 1 84 ? 11.091 0.626 -18.477 1.00 93.44 84 ASN A N 1
ATOM 631 C CA . ASN A 1 84 ? 10.409 1.918 -18.431 1.00 93.44 84 ASN A CA 1
ATOM 632 C C . ASN A 1 84 ? 8.981 1.800 -17.892 1.00 93.44 84 ASN A C 1
ATOM 634 O O . ASN A 1 84 ? 8.567 2.668 -17.128 1.00 93.44 84 ASN A O 1
ATOM 638 N N . ARG A 1 85 ? 8.262 0.717 -18.208 1.00 93.44 85 ARG A N 1
ATOM 639 C CA . ARG A 1 85 ? 6.932 0.466 -17.646 1.00 93.44 85 ARG A CA 1
ATOM 640 C C . ARG A 1 85 ? 6.968 0.365 -16.123 1.00 93.44 85 ARG A C 1
ATOM 642 O O . ARG A 1 85 ? 6.216 1.067 -15.463 1.00 93.44 85 ARG A O 1
ATOM 649 N N . ARG A 1 86 ? 7.924 -0.385 -15.565 1.00 92.56 86 ARG A N 1
ATOM 650 C CA . ARG A 1 86 ? 8.111 -0.473 -14.104 1.00 92.56 86 ARG A CA 1
ATOM 651 C C . ARG A 1 86 ? 8.418 0.884 -13.461 1.00 92.56 86 ARG A C 1
ATOM 653 O O . ARG A 1 86 ? 7.946 1.152 -12.365 1.00 92.56 86 ARG A O 1
ATOM 660 N N . PHE A 1 87 ? 9.177 1.753 -14.133 1.00 90.44 87 PHE A N 1
ATOM 661 C CA . PHE A 1 87 ? 9.420 3.121 -13.653 1.00 90.44 87 PHE A CA 1
ATOM 662 C C . PHE A 1 87 ? 8.151 3.985 -13.657 1.00 90.44 87 PHE A C 1
ATOM 664 O O . PHE A 1 87 ? 7.980 4.806 -12.758 1.00 90.44 87 PHE A O 1
ATOM 671 N N . CYS A 1 88 ? 7.272 3.818 -14.649 1.00 89.12 88 CYS A N 1
ATOM 672 C CA . CYS A 1 88 ? 5.973 4.491 -14.668 1.00 89.12 88 CYS A CA 1
ATOM 673 C C . CYS A 1 88 ? 5.086 4.015 -13.514 1.00 89.12 88 CYS A C 1
ATOM 675 O O . CYS A 1 88 ? 4.532 4.853 -12.808 1.00 89.12 88 CYS A O 1
ATOM 677 N N . ASP A 1 89 ? 5.018 2.702 -13.288 1.00 89.88 89 ASP A N 1
ATOM 678 C CA . ASP A 1 89 ? 4.244 2.117 -12.188 1.00 89.88 89 ASP A CA 1
ATOM 679 C C . ASP A 1 89 ? 4.764 2.617 -10.830 1.00 89.88 89 ASP A C 1
ATOM 681 O O . ASP A 1 89 ? 3.991 3.061 -9.984 1.00 89.88 89 ASP A O 1
ATOM 685 N N . LEU A 1 90 ? 6.089 2.636 -10.647 1.00 90.56 90 LEU A N 1
ATOM 686 C CA . LEU A 1 90 ? 6.716 3.136 -9.424 1.00 90.56 90 LEU A CA 1
ATOM 687 C C . LEU A 1 90 ? 6.392 4.616 -9.166 1.00 90.56 90 LEU A C 1
ATOM 689 O O . LEU A 1 90 ? 6.134 4.992 -8.028 1.00 90.56 90 LEU A O 1
ATOM 693 N N . ARG A 1 91 ? 6.361 5.460 -10.207 1.00 89.31 91 ARG A N 1
ATOM 694 C CA . ARG A 1 91 ? 5.956 6.869 -10.057 1.00 89.31 91 ARG A CA 1
ATOM 695 C C . ARG A 1 91 ? 4.506 7.031 -9.625 1.00 89.31 91 ARG A C 1
ATOM 697 O O . ARG A 1 91 ? 4.212 7.981 -8.915 1.00 89.31 91 ARG A O 1
ATOM 704 N N . ALA A 1 92 ? 3.618 6.148 -10.071 1.00 88.38 92 ALA A N 1
ATOM 705 C CA . ALA A 1 92 ? 2.216 6.193 -9.677 1.00 88.38 92 ALA A CA 1
ATOM 706 C C . ALA A 1 92 ? 2.017 5.794 -8.203 1.00 88.38 92 ALA A C 1
ATOM 708 O O . ALA A 1 92 ? 1.073 6.256 -7.571 1.00 88.38 92 ALA A O 1
ATOM 709 N N . ALA A 1 93 ? 2.906 4.961 -7.653 1.00 89.00 93 ALA A N 1
ATOM 710 C CA . ALA A 1 93 ? 2.817 4.461 -6.282 1.00 89.00 93 ALA A CA 1
ATOM 711 C C . ALA A 1 93 ? 3.488 5.360 -5.221 1.00 89.00 93 ALA A C 1
ATOM 713 O O . ALA A 1 93 ? 3.199 5.205 -4.037 1.00 89.00 93 ALA A O 1
ATOM 714 N N . VAL A 1 94 ? 4.390 6.271 -5.611 1.00 88.44 94 VAL A N 1
ATOM 715 C CA . VAL A 1 94 ? 5.181 7.092 -4.674 1.00 88.44 94 VAL A CA 1
ATOM 716 C C . VAL A 1 94 ? 4.712 8.558 -4.683 1.00 88.44 94 VAL A C 1
ATOM 718 O O . VAL A 1 94 ? 4.589 9.146 -5.761 1.00 88.44 94 VAL A O 1
ATOM 721 N N . PRO A 1 95 ? 4.502 9.197 -3.514 1.00 84.19 95 PRO A N 1
ATOM 722 C CA . PRO A 1 95 ? 4.102 10.601 -3.439 1.00 84.19 95 PRO A CA 1
ATOM 723 C C . PRO A 1 95 ? 5.153 11.572 -4.008 1.00 84.19 95 PRO A C 1
ATOM 725 O O . PRO A 1 95 ? 6.354 11.433 -3.782 1.00 84.19 95 PRO A O 1
ATOM 728 N N . THR A 1 96 ? 4.690 12.626 -4.689 1.00 67.62 96 THR A N 1
ATOM 729 C CA . THR A 1 96 ? 5.462 13.853 -4.995 1.00 67.62 96 THR A CA 1
ATOM 730 C C . THR A 1 96 ? 6.815 13.671 -5.698 1.00 67.62 96 THR A C 1
ATOM 732 O O . THR A 1 96 ? 7.824 14.254 -5.311 1.00 67.62 96 THR A O 1
ATOM 735 N N . VAL A 1 97 ? 6.845 12.950 -6.817 1.00 66.06 97 VAL A N 1
ATOM 736 C CA . VAL A 1 97 ? 8.003 12.969 -7.726 1.00 66.06 97 VAL A CA 1
ATOM 737 C C . VAL A 1 97 ? 7.784 13.951 -8.870 1.00 66.06 97 VAL A C 1
ATOM 739 O O . VAL A 1 97 ? 7.180 13.641 -9.891 1.00 66.06 97 VAL A O 1
ATOM 742 N N . SER A 1 98 ? 8.312 15.164 -8.694 1.00 62.66 98 SER A N 1
ATOM 743 C CA . SER A 1 98 ? 8.193 16.263 -9.662 1.00 62.66 98 SER A CA 1
ATOM 744 C C . SER A 1 98 ? 8.962 16.029 -10.972 1.00 62.66 98 SER A C 1
ATOM 746 O O . SER A 1 98 ? 8.685 16.712 -11.958 1.00 62.66 98 SER A O 1
ATOM 748 N N . ARG A 1 99 ? 9.920 15.090 -11.044 1.00 64.56 99 ARG A N 1
ATOM 749 C CA . ARG A 1 99 ? 10.790 14.981 -12.227 1.00 64.56 99 ARG A CA 1
ATOM 750 C C . ARG A 1 99 ? 11.054 13.569 -12.731 1.00 64.56 99 ARG A C 1
ATOM 752 O O . ARG A 1 99 ? 11.058 12.578 -12.006 1.00 64.56 99 ARG A O 1
ATOM 759 N N . MET A 1 100 ? 11.335 13.530 -14.034 1.00 65.94 100 MET A N 1
ATOM 760 C CA . MET A 1 100 ? 11.701 12.359 -14.827 1.00 65.94 100 MET A CA 1
ATOM 761 C C . MET A 1 100 ? 13.001 11.657 -14.388 1.00 65.94 100 MET A C 1
ATOM 763 O O . MET A 1 100 ? 13.341 10.630 -14.982 1.00 65.94 100 MET A O 1
ATOM 767 N N . ASP A 1 101 ? 13.701 12.145 -13.362 1.00 85.56 101 ASP A N 1
ATOM 768 C CA . ASP A 1 101 ? 14.949 11.538 -12.914 1.00 85.56 101 ASP A CA 1
ATOM 769 C C . ASP A 1 101 ? 14.715 10.163 -12.263 1.00 85.56 101 ASP A C 1
ATOM 771 O O . ASP A 1 101 ? 13.937 10.008 -11.320 1.00 85.56 101 ASP A O 1
ATOM 775 N N . LYS A 1 102 ? 15.378 9.146 -12.820 1.00 87.94 102 LYS A N 1
ATOM 776 C CA . LYS A 1 102 ? 15.279 7.749 -12.385 1.00 87.94 102 LYS A CA 1
ATOM 777 C C . LYS A 1 102 ? 16.076 7.506 -11.106 1.00 87.94 102 LYS A C 1
ATOM 779 O O . LYS A 1 102 ? 15.652 6.683 -10.301 1.00 87.94 102 LYS A O 1
ATOM 784 N N . ALA A 1 103 ? 17.196 8.208 -10.924 1.00 88.25 103 ALA A N 1
ATOM 785 C CA . ALA A 1 103 ? 18.055 8.022 -9.761 1.00 88.25 103 ALA A CA 1
ATOM 786 C C . ALA A 1 103 ? 17.375 8.569 -8.502 1.00 88.25 103 ALA A C 1
ATOM 788 O O . ALA A 1 103 ? 17.202 7.830 -7.535 1.00 88.25 103 ALA A O 1
ATOM 789 N N . SER A 1 104 ? 16.886 9.813 -8.559 1.00 85.00 104 SER A N 1
ATOM 790 C CA . SER A 1 104 ? 16.159 10.441 -7.446 1.00 85.00 104 SER A CA 1
ATOM 791 C C . SER A 1 104 ? 14.895 9.668 -7.044 1.00 85.00 104 SER A C 1
ATOM 793 O O . SER A 1 104 ? 14.602 9.557 -5.854 1.00 85.00 104 SER A O 1
ATOM 795 N N . LEU A 1 105 ? 14.163 9.090 -8.010 1.00 88.62 105 LEU A N 1
ATOM 796 C CA . LEU A 1 105 ? 12.989 8.254 -7.715 1.00 88.62 105 LEU A CA 1
ATOM 797 C C . LEU A 1 105 ? 13.362 7.026 -6.873 1.00 88.62 105 LEU A C 1
ATOM 799 O O . LEU A 1 105 ? 12.648 6.709 -5.928 1.00 88.62 105 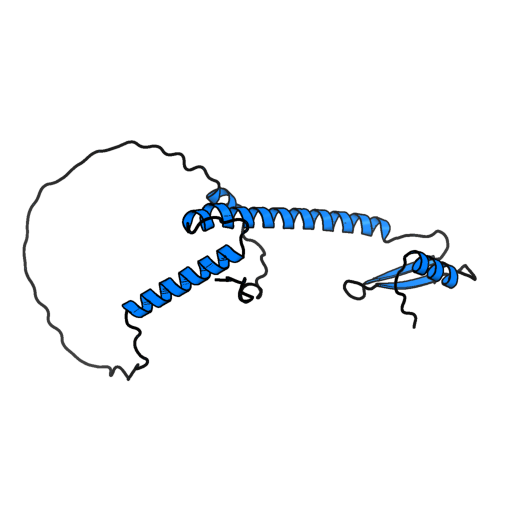LEU A O 1
ATOM 803 N N . LEU A 1 106 ? 14.453 6.339 -7.220 1.00 90.31 106 LEU A N 1
ATOM 804 C CA . LEU A 1 106 ? 14.880 5.121 -6.529 1.00 90.31 106 LEU A CA 1
ATOM 805 C C . LEU A 1 106 ? 15.541 5.422 -5.180 1.00 90.31 106 LEU A C 1
ATOM 807 O O . LEU A 1 106 ? 15.143 4.847 -4.172 1.00 90.31 106 LEU A O 1
ATOM 811 N N . ALA A 1 107 ? 16.541 6.307 -5.172 1.00 79.25 107 ALA A N 1
ATOM 812 C CA . ALA A 1 107 ? 17.402 6.531 -4.014 1.00 79.25 107 ALA A CA 1
ATOM 813 C C . ALA A 1 107 ? 16.703 7.315 -2.900 1.00 79.25 107 ALA A C 1
ATOM 815 O O . ALA A 1 107 ? 16.865 6.989 -1.730 1.00 79.25 107 ALA A O 1
ATOM 816 N N . ALA A 1 108 ? 15.925 8.339 -3.259 1.00 69.62 108 ALA A N 1
ATOM 817 C CA . ALA A 1 108 ? 15.350 9.250 -2.278 1.00 69.62 108 ALA A CA 1
ATOM 818 C C . ALA A 1 108 ? 13.865 8.969 -2.045 1.00 69.62 108 ALA A C 1
ATOM 820 O O . ALA A 1 108 ? 13.464 8.702 -0.920 1.00 69.62 108 ALA A O 1
ATOM 821 N N . ALA A 1 109 ? 13.038 8.995 -3.093 1.00 85.00 109 ALA A N 1
ATOM 822 C CA . ALA A 1 109 ? 11.586 8.984 -2.902 1.00 85.00 109 ALA A CA 1
ATOM 823 C C . ALA A 1 109 ? 11.031 7.591 -2.550 1.00 85.00 109 ALA A C 1
ATOM 825 O O . ALA A 1 109 ? 10.303 7.448 -1.571 1.00 85.00 109 ALA A O 1
ATOM 826 N N . ALA A 1 110 ? 11.379 6.550 -3.317 1.00 90.69 110 ALA A N 1
ATOM 827 C CA . ALA A 1 110 ? 10.844 5.204 -3.101 1.00 90.69 110 ALA A CA 1
ATOM 828 C C . ALA A 1 110 ? 11.370 4.573 -1.804 1.00 90.69 110 ALA A C 1
ATOM 830 O O . ALA A 1 110 ? 10.591 4.026 -1.025 1.00 90.69 110 ALA A O 1
ATOM 831 N N . ALA A 1 111 ? 12.678 4.677 -1.551 1.00 90.19 111 ALA A N 1
ATOM 832 C CA . ALA A 1 111 ? 13.281 4.133 -0.340 1.00 90.19 111 ALA A CA 1
ATOM 833 C C . ALA A 1 111 ? 12.760 4.822 0.930 1.00 90.19 111 ALA A C 1
ATOM 835 O O . ALA A 1 111 ? 12.375 4.132 1.876 1.00 90.19 111 ALA A O 1
ATOM 836 N N . ALA A 1 112 ? 12.670 6.159 0.930 1.00 89.38 112 ALA A N 1
ATOM 837 C CA . ALA A 1 112 ? 12.120 6.898 2.064 1.00 89.38 112 ALA A CA 1
ATOM 838 C C . ALA A 1 112 ? 10.647 6.551 2.308 1.00 89.38 112 ALA A C 1
ATOM 840 O O . ALA A 1 112 ? 10.260 6.328 3.451 1.00 89.38 112 ALA A O 1
ATOM 841 N N . TYR A 1 113 ? 9.841 6.431 1.249 1.00 92.56 113 TYR A N 1
ATOM 842 C CA . TYR A 1 113 ? 8.426 6.092 1.395 1.00 92.56 113 TYR A CA 1
ATOM 843 C C . TYR A 1 113 ? 8.215 4.676 1.951 1.00 92.56 113 TYR A C 1
ATOM 845 O O . TYR A 1 113 ? 7.348 4.462 2.794 1.00 92.56 113 TYR A O 1
ATOM 853 N N . ILE A 1 114 ? 9.046 3.703 1.557 1.00 94.62 114 ILE A N 1
ATOM 854 C CA . ILE A 1 114 ? 9.028 2.360 2.159 1.00 94.62 114 ILE A CA 1
ATOM 855 C C . ILE A 1 114 ? 9.373 2.429 3.651 1.00 94.62 114 ILE A C 1
ATOM 857 O O . ILE A 1 114 ? 8.693 1.796 4.457 1.00 94.62 114 ILE A O 1
ATOM 861 N N . ALA A 1 115 ? 10.413 3.179 4.029 1.00 93.81 115 ALA A N 1
ATOM 862 C CA . ALA A 1 115 ? 10.803 3.332 5.430 1.00 93.81 115 ALA A CA 1
ATOM 863 C C . ALA A 1 115 ? 9.690 3.991 6.264 1.00 93.81 115 ALA A C 1
ATOM 865 O O . ALA A 1 115 ? 9.365 3.515 7.350 1.00 93.81 115 ALA A O 1
ATOM 866 N N . GLU A 1 116 ? 9.049 5.025 5.720 1.00 93.56 116 GLU A N 1
ATOM 867 C CA . GLU A 1 116 ? 7.900 5.686 6.335 1.00 93.56 116 GLU A CA 1
ATOM 868 C C . GLU A 1 116 ? 6.726 4.718 6.544 1.00 93.56 116 GLU A C 1
ATOM 870 O O . GLU A 1 116 ? 6.180 4.635 7.645 1.00 93.56 116 GLU A O 1
ATOM 875 N N . LEU A 1 117 ? 6.343 3.959 5.510 1.00 95.88 117 LEU A N 1
ATOM 876 C CA . LEU A 1 117 ? 5.249 2.992 5.612 1.00 95.88 117 LEU A CA 1
ATOM 877 C C . LEU A 1 117 ? 5.547 1.892 6.634 1.00 95.88 117 LEU A C 1
ATOM 879 O O . LEU A 1 117 ? 4.653 1.524 7.393 1.00 95.88 117 LEU A O 1
ATOM 883 N N . ARG A 1 118 ? 6.792 1.404 6.704 1.00 95.62 118 ARG A N 1
ATOM 884 C CA . ARG A 1 118 ? 7.209 0.430 7.727 1.00 95.62 118 ARG A CA 1
ATOM 885 C C . ARG A 1 118 ? 7.037 0.988 9.141 1.00 95.62 118 ARG A C 1
ATOM 887 O O . ARG A 1 118 ? 6.428 0.323 9.972 1.00 95.62 118 ARG A O 1
ATOM 894 N N . GLY A 1 119 ? 7.482 2.222 9.388 1.00 96.38 119 GLY A N 1
ATOM 895 C CA . GLY A 1 119 ? 7.308 2.876 10.689 1.00 96.38 119 GLY A CA 1
ATOM 896 C C . GLY A 1 119 ? 5.836 3.077 11.064 1.00 96.38 119 GLY A C 1
ATOM 897 O O . GLY A 1 119 ? 5.446 2.843 12.206 1.00 96.38 119 GLY A O 1
ATOM 898 N N . ARG A 1 120 ? 4.984 3.441 10.096 1.00 96.31 120 ARG A N 1
ATOM 899 C CA . ARG A 1 120 ? 3.532 3.559 10.318 1.00 96.31 120 ARG A CA 1
ATOM 900 C C . ARG A 1 120 ? 2.889 2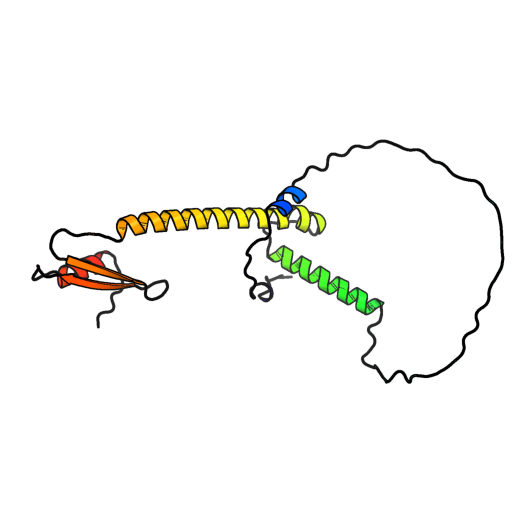.216 10.672 1.00 96.31 120 ARG A C 1
ATOM 902 O O . ARG A 1 120 ? 2.033 2.176 11.549 1.00 96.31 120 ARG A O 1
ATOM 909 N N . VAL A 1 121 ? 3.285 1.127 10.009 1.00 97.50 121 VAL A N 1
ATOM 910 C CA . VAL A 1 121 ? 2.783 -0.221 10.325 1.00 97.50 121 VAL A CA 1
ATOM 911 C C . VAL A 1 121 ? 3.154 -0.609 11.756 1.00 97.50 121 VAL A C 1
ATOM 913 O O . VAL A 1 121 ? 2.274 -1.001 12.516 1.00 97.50 121 VAL A O 1
ATOM 916 N N . GLU A 1 122 ? 4.413 -0.424 12.154 1.00 96.12 122 GLU A N 1
ATOM 917 C CA . GLU A 1 122 ? 4.871 -0.734 13.513 1.00 96.12 122 GLU A CA 1
ATOM 918 C C . GLU A 1 122 ? 4.096 0.058 14.580 1.00 96.12 122 GLU A C 1
ATOM 920 O O . GLU A 1 122 ? 3.602 -0.517 15.552 1.00 96.12 122 GLU A O 1
ATOM 925 N N . GLN A 1 123 ? 3.910 1.365 14.372 1.00 95.94 123 GLN A N 1
ATOM 926 C CA . GLN A 1 123 ? 3.117 2.212 15.270 1.00 95.94 123 GLN A CA 1
ATOM 927 C C . GLN A 1 123 ? 1.678 1.700 15.414 1.00 95.94 123 GLN A C 1
ATOM 929 O O . GLN A 1 123 ? 1.178 1.548 16.531 1.00 95.94 123 GLN A O 1
ATOM 934 N N . LEU A 1 124 ? 1.025 1.373 14.295 1.00 95.81 124 LEU A N 1
ATOM 935 C CA . LEU A 1 124 ? -0.345 0.860 14.295 1.00 95.81 124 LEU A CA 1
ATOM 936 C C . LEU A 1 124 ? -0.461 -0.501 14.991 1.00 95.81 124 LEU A C 1
ATOM 938 O O . LEU A 1 124 ? -1.448 -0.747 15.686 1.00 95.81 124 LEU A O 1
ATOM 942 N N . GLU A 1 125 ? 0.531 -1.379 14.853 1.00 95.06 125 GLU A N 1
ATOM 943 C CA . GLU A 1 125 ? 0.555 -2.663 15.557 1.00 95.06 125 GLU A CA 1
ATOM 944 C C . GLU A 1 125 ? 0.707 -2.495 17.072 1.00 95.06 125 GLU A C 1
ATOM 946 O O . GLU A 1 125 ? 0.036 -3.192 17.842 1.00 95.06 125 GLU A O 1
ATOM 951 N N . VAL A 1 126 ? 1.557 -1.566 17.518 1.00 94.56 126 VAL A N 1
ATOM 952 C CA . VAL A 1 126 ? 1.714 -1.238 18.943 1.00 94.56 126 VAL A CA 1
ATOM 953 C C . VAL A 1 126 ? 0.415 -0.664 19.505 1.00 94.56 126 VAL A C 1
ATOM 955 O O . VAL A 1 126 ? -0.065 -1.125 20.544 1.00 94.56 126 VAL A O 1
ATOM 958 N N . GLU A 1 127 ? -0.207 0.284 18.803 1.00 93.25 127 GLU A N 1
ATOM 959 C CA . GLU A 1 127 ? -1.501 0.839 19.199 1.00 93.25 127 GLU A CA 1
ATOM 960 C C . GLU A 1 127 ? -2.602 -0.224 19.250 1.00 93.25 127 GLU A C 1
ATOM 962 O O . GLU A 1 127 ? -3.412 -0.231 20.178 1.00 93.25 127 GLU A O 1
ATOM 967 N N . ALA A 1 128 ? -2.647 -1.131 18.273 1.00 91.81 128 ALA A N 1
ATOM 968 C CA . ALA A 1 128 ? -3.622 -2.214 18.240 1.00 91.81 128 ALA A CA 1
ATOM 969 C C . ALA A 1 128 ? -3.447 -3.160 19.437 1.00 91.81 128 ALA A C 1
ATOM 971 O O . ALA A 1 128 ? -4.431 -3.491 20.098 1.00 91.81 128 ALA A O 1
ATOM 972 N N . LYS A 1 129 ? -2.206 -3.536 19.774 1.00 89.25 129 LYS A N 1
ATOM 973 C CA . LYS A 1 129 ? -1.897 -4.350 20.963 1.00 89.25 129 LYS A CA 1
ATOM 974 C C . LYS A 1 129 ? -2.287 -3.632 22.256 1.00 89.25 129 LYS A C 1
ATOM 976 O O . LYS A 1 129 ? -2.892 -4.245 23.133 1.00 89.25 129 LYS A O 1
ATOM 981 N N . ALA A 1 130 ? -2.011 -2.332 22.365 1.00 86.25 130 ALA A N 1
ATOM 982 C CA . ALA A 1 130 ? -2.410 -1.531 23.521 1.00 86.25 130 ALA A CA 1
ATOM 983 C C . ALA A 1 130 ? -3.941 -1.453 23.666 1.00 86.25 130 ALA A C 1
ATOM 985 O O . ALA A 1 130 ? -4.472 -1.657 24.760 1.00 86.25 130 ALA A O 1
ATOM 986 N N . LYS A 1 131 ? -4.666 -1.240 22.559 1.00 84.31 131 LYS A N 1
ATOM 987 C CA . LYS A 1 131 ? -6.139 -1.249 22.521 1.00 84.31 131 LYS A CA 1
ATOM 988 C C . LYS A 1 131 ? -6.707 -2.622 22.889 1.00 84.31 131 LYS A C 1
ATOM 990 O O . LYS A 1 131 ? -7.660 -2.690 23.658 1.00 84.31 131 LYS A O 1
ATOM 995 N N . GLN A 1 132 ? -6.105 -3.713 22.416 1.00 79.81 132 GLN A N 1
ATOM 996 C CA . GLN A 1 132 ? -6.502 -5.077 22.786 1.00 79.81 132 GLN A CA 1
ATOM 997 C C . GLN A 1 132 ? -6.251 -5.374 24.270 1.00 79.81 132 GLN A C 1
ATOM 999 O O . GLN A 1 132 ? -7.107 -5.966 24.922 1.00 79.81 132 GLN A O 1
ATOM 1004 N N . ALA A 1 133 ? -5.129 -4.923 24.835 1.00 75.25 133 ALA A N 1
ATOM 1005 C CA . ALA A 1 133 ? -4.850 -5.062 26.263 1.00 75.25 133 ALA A CA 1
ATOM 1006 C C . ALA A 1 133 ? -5.820 -4.233 27.128 1.00 75.25 133 ALA A C 1
ATOM 1008 O O . ALA A 1 133 ? -6.266 -4.699 28.178 1.00 75.25 133 ALA A O 1
ATOM 1009 N N . ALA A 1 134 ? -6.195 -3.031 26.680 1.00 69.56 134 ALA A N 1
ATOM 1010 C CA . ALA A 1 134 ? -7.223 -2.222 27.331 1.00 69.56 134 ALA A CA 1
ATOM 1011 C C . ALA A 1 134 ? -8.613 -2.881 27.242 1.00 69.56 134 ALA A C 1
ATOM 1013 O O . ALA A 1 134 ? -9.321 -2.953 28.245 1.00 69.56 134 ALA A O 1
ATOM 1014 N N . ALA A 1 135 ? -8.970 -3.442 26.084 1.00 63.09 135 ALA A N 1
ATOM 1015 C CA . ALA A 1 135 ? -10.219 -4.174 25.891 1.00 63.09 135 ALA A CA 1
ATOM 1016 C C . ALA A 1 135 ? -10.268 -5.476 26.710 1.00 63.09 135 ALA A C 1
ATOM 1018 O O . ALA A 1 135 ? -11.306 -5.797 27.277 1.00 63.09 135 ALA A O 1
ATOM 1019 N N . ALA A 1 136 ? -9.152 -6.195 26.866 1.00 59.22 136 ALA A N 1
ATOM 1020 C CA . ALA A 1 136 ? -9.075 -7.389 27.712 1.00 59.22 136 ALA A CA 1
ATOM 1021 C C . ALA A 1 136 ? -9.281 -7.067 29.204 1.00 59.22 136 ALA A C 1
ATOM 1023 O O . ALA A 1 136 ? -9.865 -7.871 29.928 1.00 59.22 136 ALA A O 1
ATOM 1024 N N . LYS A 1 137 ? -8.882 -5.870 29.661 1.00 55.47 137 LYS A N 1
ATOM 1025 C CA . LYS A 1 137 ? -9.197 -5.378 31.015 1.00 55.47 137 LYS A CA 1
ATOM 1026 C C . LYS A 1 137 ? -10.656 -4.937 31.182 1.00 55.47 137 LYS A C 1
ATOM 1028 O O . LYS A 1 137 ? -11.128 -4.854 32.310 1.00 55.47 137 LYS A O 1
ATOM 1033 N N . GLN A 1 138 ? -11.367 -4.678 30.085 1.00 52.78 138 GLN A N 1
ATOM 1034 C CA . GLN A 1 138 ? -12.791 -4.315 30.070 1.00 52.78 138 GLN A CA 1
ATOM 1035 C C . GLN A 1 138 ? -13.714 -5.493 29.695 1.00 52.78 138 GLN A C 1
ATOM 1037 O O . GLN A 1 138 ? -14.924 -5.409 29.884 1.00 52.78 138 GLN A O 1
ATOM 1042 N N . GLY A 1 139 ? -13.159 -6.610 29.207 1.00 45.69 139 GLY A N 1
ATOM 1043 C CA . GLY A 1 139 ? -13.887 -7.789 28.715 1.00 45.69 139 GLY A CA 1
ATOM 1044 C C . GLY A 1 139 ? -14.506 -8.679 29.796 1.00 45.69 139 GLY A C 1
ATOM 1045 O O . GLY A 1 139 ? -15.152 -9.674 29.481 1.00 45.69 139 GLY A O 1
ATOM 1046 N N . GLY A 1 140 ? -14.339 -8.315 31.065 1.00 45.41 140 GLY A N 1
ATOM 1047 C CA . GLY A 1 140 ? -15.070 -8.892 32.181 1.00 45.41 140 GLY A CA 1
ATOM 1048 C C . GLY A 1 140 ? -15.766 -7.792 32.962 1.00 45.41 140 GLY A C 1
ATOM 1049 O O . GLY A 1 140 ? -15.288 -7.411 34.026 1.00 45.41 140 GLY A O 1
ATOM 1050 N N . ILE A 1 141 ? -16.907 -7.293 32.475 1.00 48.66 141 ILE A N 1
ATOM 1051 C CA . ILE A 1 141 ? -17.836 -6.604 33.375 1.00 48.66 141 ILE A CA 1
ATOM 1052 C C . ILE A 1 141 ? -18.465 -7.699 34.242 1.00 48.66 141 ILE A C 1
ATOM 1054 O O . ILE A 1 141 ? -19.499 -8.271 33.901 1.00 48.66 141 ILE A O 1
ATOM 1058 N N . HIS A 1 142 ? -17.803 -8.045 35.346 1.00 47.50 142 HIS A N 1
ATOM 1059 C CA . HIS A 1 142 ? -18.442 -8.771 36.435 1.00 47.50 142 HIS A CA 1
ATOM 1060 C C . HIS A 1 142 ? -19.425 -7.793 37.085 1.00 47.50 142 HIS A C 1
ATOM 1062 O O . HIS A 1 142 ? -19.087 -7.091 38.037 1.00 47.50 142 HIS A O 1
ATOM 1068 N N . LEU A 1 143 ? -20.624 -7.674 36.503 1.00 53.00 143 LEU A N 1
ATOM 1069 C CA . LEU A 1 143 ? -21.739 -7.059 37.205 1.00 53.00 143 LEU A CA 1
ATOM 1070 C C . LEU A 1 143 ? -21.975 -7.929 38.438 1.00 53.00 143 LEU A C 1
ATOM 1072 O O . LEU A 1 143 ? -22.272 -9.117 38.295 1.00 53.00 143 LEU A O 1
ATOM 1076 N N . GLN A 1 144 ? -21.788 -7.340 39.622 1.00 55.97 144 GLN A N 1
ATOM 1077 C CA . GLN A 1 144 ? -22.224 -7.935 40.881 1.00 55.97 144 GLN A CA 1
ATOM 1078 C C . GLN A 1 144 ? -23.624 -8.543 40.677 1.00 55.97 144 GLN A C 1
ATOM 1080 O O . GLN A 1 144 ? -24.477 -7.943 40.019 1.00 55.97 144 GLN A O 1
ATOM 1085 N N . ASP A 1 145 ? -23.805 -9.753 41.207 1.00 57.72 145 ASP A N 1
ATOM 1086 C CA . ASP A 1 145 ? -25.050 -10.531 41.238 1.00 57.72 145 ASP A CA 1
ATOM 1087 C C . ASP A 1 145 ? -25.380 -11.328 39.962 1.00 57.72 145 ASP A C 1
ATOM 1089 O O . ASP A 1 145 ? -26.090 -10.869 39.073 1.00 57.72 145 ASP A O 1
ATOM 1093 N N . ASN A 1 146 ? -24.907 -12.583 39.906 1.00 63.19 146 ASN A N 1
ATOM 1094 C CA . ASN A 1 146 ? -25.414 -13.699 39.080 1.00 63.19 146 ASN A CA 1
ATOM 1095 C C . ASN A 1 146 ? -25.729 -13.438 37.586 1.00 63.19 146 ASN A C 1
ATOM 1097 O O . ASN A 1 146 ? -26.476 -14.197 36.958 1.00 63.19 146 ASN A O 1
ATOM 1101 N N . ASN A 1 147 ? -25.157 -12.393 36.996 1.00 75.50 147 ASN A N 1
ATOM 1102 C CA . ASN A 1 147 ? -25.372 -12.005 35.612 1.00 75.50 147 ASN A CA 1
ATOM 1103 C C . ASN A 1 147 ? -24.083 -12.261 34.828 1.00 75.50 147 ASN A C 1
ATOM 1105 O O . ASN A 1 147 ? -23.046 -11.662 35.100 1.00 75.50 147 ASN A O 1
ATOM 1109 N N . LYS A 1 148 ? -24.141 -13.158 33.842 1.00 82.06 148 LYS A N 1
ATOM 1110 C CA . LYS A 1 148 ? -23.021 -13.477 32.949 1.00 82.06 148 LYS A CA 1
ATOM 1111 C C . LYS A 1 148 ? -23.371 -13.027 31.534 1.00 82.06 148 LYS A C 1
ATOM 1113 O O . LYS A 1 148 ? -24.354 -13.495 30.963 1.00 82.06 148 LYS A O 1
ATOM 1118 N N . LEU A 1 149 ? -22.570 -12.116 30.986 1.00 84.62 149 LEU A N 1
ATOM 1119 C CA . LEU A 1 149 ? -22.663 -11.642 29.607 1.00 84.62 149 LEU A CA 1
ATOM 1120 C C . LEU A 1 149 ? -21.487 -12.209 28.807 1.00 84.62 149 LEU A C 1
ATOM 1122 O O . LEU A 1 149 ? -20.331 -11.951 29.127 1.00 84.62 149 LEU A O 1
ATOM 1126 N N . GLU A 1 150 ? -21.784 -12.979 27.769 1.00 86.19 150 GLU A N 1
ATOM 1127 C CA . GLU A 1 150 ? -20.808 -13.489 26.808 1.00 86.19 150 GLU A CA 1
ATOM 1128 C C . GLU A 1 150 ? -20.910 -12.682 25.510 1.00 86.19 150 GLU A C 1
ATOM 1130 O O . GLU A 1 150 ? -22.006 -12.487 24.979 1.00 86.19 150 GLU A O 1
ATOM 1135 N N . VAL A 1 151 ? -19.765 -12.233 24.991 1.00 89.75 151 VAL A N 1
ATOM 1136 C CA . VAL A 1 151 ? -19.662 -11.485 23.731 1.00 89.75 151 VAL A CA 1
ATOM 1137 C C . VAL A 1 151 ? -18.792 -12.275 22.766 1.00 89.75 151 VAL A C 1
ATOM 1139 O O . VAL A 1 151 ? -17.642 -12.586 23.071 1.00 89.75 151 VAL A O 1
ATOM 1142 N N . ARG A 1 152 ? -19.333 -12.602 21.592 1.00 90.31 152 ARG A N 1
ATOM 1143 C CA . ARG A 1 152 ? -18.613 -13.313 20.533 1.00 90.31 152 ARG A CA 1
ATOM 1144 C C . ARG A 1 152 ? -18.687 -12.523 19.235 1.00 90.31 152 ARG A C 1
ATOM 1146 O O . ARG A 1 152 ? -19.777 -12.246 18.751 1.00 90.31 152 ARG A O 1
ATOM 1153 N N . MET A 1 153 ? -17.541 -12.232 18.630 1.00 91.19 153 MET A N 1
ATOM 1154 C CA . MET A 1 153 ? -17.498 -11.602 17.308 1.00 91.19 153 MET A CA 1
ATOM 1155 C C . MET A 1 153 ? -18.033 -12.551 16.224 1.00 91.19 153 MET A C 1
ATOM 1157 O O . MET A 1 153 ? -17.684 -13.734 16.192 1.00 91.19 153 MET A O 1
ATOM 1161 N N . VAL A 1 154 ? -18.865 -12.016 15.331 1.00 89.25 154 VAL A N 1
ATOM 1162 C CA . VAL A 1 154 ? -19.415 -12.680 14.142 1.00 89.25 154 VAL A CA 1
ATOM 1163 C C . VAL A 1 154 ? -18.991 -11.854 12.925 1.00 89.25 154 VAL A C 1
ATOM 1165 O O . VAL A 1 154 ? -19.715 -10.991 12.446 1.00 89.25 154 VAL A O 1
ATOM 1168 N N . GLY A 1 155 ? -17.772 -12.084 12.439 1.00 87.81 155 GLY A N 1
ATOM 1169 C CA . GLY A 1 155 ? -17.174 -11.269 11.376 1.00 87.81 155 GLY A CA 1
ATOM 1170 C C . GLY A 1 155 ? -16.515 -9.989 11.900 1.00 87.81 155 GLY A C 1
ATOM 1171 O O . GLY A 1 155 ? -16.188 -9.894 13.082 1.00 87.81 155 GLY A O 1
ATOM 1172 N N . ARG A 1 156 ? -16.257 -9.030 10.999 1.00 87.12 156 ARG A N 1
ATOM 1173 C CA . ARG A 1 156 ? -15.568 -7.772 11.343 1.00 87.12 156 ARG A CA 1
ATOM 1174 C C . ARG A 1 156 ? -16.478 -6.779 12.068 1.00 87.12 156 ARG A C 1
ATOM 1176 O O . ARG A 1 156 ? -16.015 -6.131 12.998 1.00 87.12 156 ARG A O 1
ATOM 1183 N N . ASP A 1 157 ? -17.759 -6.745 11.696 1.00 89.69 157 ASP A N 1
ATOM 1184 C CA . ASP A 1 157 ? -18.662 -5.642 12.059 1.00 89.69 157 ASP A CA 1
ATOM 1185 C C . ASP A 1 157 ? -19.911 -6.087 12.842 1.00 89.69 157 ASP A C 1
ATOM 1187 O O . ASP A 1 157 ? -20.833 -5.299 13.038 1.00 89.69 157 ASP A O 1
ATOM 1191 N N . ALA A 1 158 ? -19.977 -7.341 13.301 1.00 89.94 158 ALA A N 1
ATOM 1192 C CA . ALA A 1 158 ? -21.101 -7.836 14.096 1.00 89.94 158 ALA A CA 1
ATOM 1193 C C . ALA A 1 158 ? -20.635 -8.669 15.296 1.00 89.94 158 ALA A C 1
ATOM 1195 O O . ALA A 1 158 ? -19.582 -9.309 15.270 1.00 89.94 158 ALA A O 1
ATOM 1196 N N . ALA A 1 159 ? -21.442 -8.676 16.358 1.00 90.75 159 ALA A N 1
ATOM 1197 C CA . ALA A 1 159 ? -21.200 -9.455 17.565 1.00 90.75 159 ALA A CA 1
ATOM 1198 C C . ALA A 1 159 ? -22.493 -10.122 18.050 1.00 90.75 159 ALA A C 1
ATOM 1200 O O . ALA A 1 159 ? -23.556 -9.506 18.076 1.00 90.75 159 ALA A O 1
ATOM 1201 N N . ALA A 1 160 ? -22.386 -11.383 18.459 1.00 90.88 160 ALA A N 1
ATOM 1202 C CA . ALA A 1 160 ? -23.430 -12.109 19.161 1.00 90.88 160 ALA A CA 1
ATOM 1203 C C . ALA A 1 160 ? -23.257 -11.916 20.672 1.00 90.88 160 ALA A C 1
ATOM 1205 O O . ALA A 1 160 ? -22.170 -12.134 21.217 1.00 90.88 160 ALA A O 1
ATOM 1206 N N . LEU A 1 161 ? -24.341 -11.524 21.340 1.00 89.75 161 LEU A N 1
ATOM 1207 C CA . LEU A 1 161 ? -24.393 -11.285 22.780 1.00 89.75 161 LEU A CA 1
ATOM 1208 C C . LEU A 1 161 ? -25.290 -12.336 23.437 1.00 89.75 161 LEU A C 1
ATOM 1210 O O . LEU A 1 161 ? -26.438 -12.510 23.032 1.00 89.75 161 LEU A O 1
ATOM 1214 N N . ARG A 1 162 ? -24.793 -13.011 24.475 1.00 88.94 162 ARG A N 1
ATOM 1215 C CA . ARG A 1 162 ? -25.576 -13.947 25.292 1.00 88.94 162 ARG A CA 1
ATOM 1216 C C . ARG A 1 162 ? -25.549 -13.493 26.744 1.00 88.94 162 ARG A C 1
ATOM 1218 O O . ARG A 1 162 ? -24.515 -13.554 27.398 1.00 88.94 162 ARG A O 1
ATOM 1225 N N . LEU A 1 163 ? -26.699 -13.058 27.249 1.00 85.56 163 LEU A N 1
ATOM 1226 C CA . LEU A 1 163 ? -26.881 -12.668 28.645 1.00 85.56 163 LEU A CA 1
ATOM 1227 C C . LEU A 1 163 ? -27.617 -13.780 29.397 1.00 85.56 163 LEU A C 1
ATOM 1229 O O . LEU A 1 163 ? -28.775 -14.065 29.106 1.00 85.56 163 LEU A O 1
ATOM 1233 N N . THR A 1 164 ? -26.967 -14.385 30.386 1.00 86.38 164 THR A N 1
ATOM 1234 C CA . THR A 1 164 ? -27.625 -15.253 31.369 1.00 86.38 164 THR A CA 1
ATOM 1235 C C . THR A 1 164 ? -27.783 -14.479 32.668 1.00 86.38 164 THR A C 1
ATOM 1237 O O . THR A 1 164 ? -26.792 -14.078 33.274 1.00 86.38 164 THR A O 1
ATOM 1240 N N . THR A 1 165 ? -29.027 -14.260 33.079 1.00 81.75 165 THR A N 1
ATOM 1241 C CA . THR A 1 165 ? -29.402 -13.515 34.285 1.00 81.75 165 THR A CA 1
ATOM 1242 C C . THR A 1 165 ? -30.320 -14.383 35.135 1.00 81.75 165 THR A C 1
ATOM 1244 O O . THR A 1 165 ? -31.296 -14.929 34.621 1.00 81.75 165 THR A O 1
ATOM 1247 N N . THR A 1 166 ? -30.005 -14.551 36.421 1.00 77.88 166 THR A N 1
ATOM 1248 C CA . THR A 1 166 ? -30.886 -15.259 37.373 1.00 77.88 166 THR A CA 1
ATOM 1249 C C . THR A 1 166 ? -31.751 -14.301 38.193 1.00 77.88 166 THR A C 1
ATOM 1251 O O . THR A 1 166 ? -32.694 -14.730 38.855 1.00 77.88 166 THR A O 1
ATOM 1254 N N . ALA A 1 167 ? -31.471 -12.997 38.118 1.00 69.06 167 ALA A N 1
ATOM 1255 C CA . ALA A 1 167 ? -32.208 -11.961 38.821 1.00 69.06 167 ALA A CA 1
ATOM 1256 C C . ALA A 1 167 ? -32.368 -10.712 37.941 1.00 69.06 167 ALA A C 1
ATOM 1258 O O . ALA A 1 167 ? -31.526 -9.823 37.923 1.00 69.06 167 ALA A O 1
ATOM 1259 N N . SER A 1 168 ? -33.480 -10.632 37.207 1.00 70.31 168 SER A N 1
ATOM 1260 C CA . SER A 1 168 ? -34.355 -9.449 37.156 1.00 70.31 168 SER A CA 1
ATOM 1261 C C . SER A 1 168 ? -35.487 -9.673 36.150 1.00 70.31 168 SER A C 1
ATOM 1263 O O . SER A 1 168 ? -35.288 -10.219 35.067 1.00 70.31 168 SER A O 1
ATOM 1265 N N . ARG A 1 169 ? -36.690 -9.187 36.476 1.00 75.88 169 ARG A N 1
ATOM 1266 C CA . ARG A 1 169 ? -37.881 -9.281 35.608 1.00 75.88 169 ARG A CA 1
ATOM 1267 C C . ARG A 1 169 ? -37.797 -8.399 34.349 1.00 75.88 169 ARG A C 1
ATOM 1269 O O . ARG A 1 169 ? -38.651 -8.501 33.477 1.00 75.88 169 ARG A O 1
ATOM 1276 N N . HIS A 1 170 ? -36.768 -7.551 34.241 1.00 83.00 170 HIS A N 1
ATOM 1277 C CA . HIS A 1 170 ? -36.621 -6.548 33.179 1.00 83.00 170 HIS A CA 1
ATOM 1278 C C . HIS A 1 170 ? -35.244 -6.546 32.494 1.00 83.00 170 HIS A C 1
ATOM 1280 O O . HIS A 1 170 ? -34.946 -5.616 31.745 1.00 83.00 170 HIS A O 1
ATOM 1286 N N . ALA A 1 171 ? -34.402 -7.564 32.708 1.00 82.94 171 ALA A N 1
ATOM 1287 C CA . ALA A 1 171 ? -33.081 -7.644 32.073 1.00 82.94 171 ALA A CA 1
ATOM 1288 C C . ALA A 1 171 ? -33.125 -7.518 30.537 1.00 82.94 171 ALA A C 1
ATOM 1290 O O . ALA A 1 171 ? -32.370 -6.699 30.010 1.00 82.94 171 ALA A O 1
ATOM 1291 N N . PRO A 1 172 ? -34.020 -8.220 29.807 1.00 85.12 172 PRO A N 1
ATOM 1292 C CA . PRO A 1 172 ? -34.089 -8.084 28.353 1.00 85.12 172 PRO A CA 1
ATOM 1293 C C . PRO A 1 172 ? -34.453 -6.663 27.913 1.00 85.12 172 PRO A C 1
ATOM 1295 O O . PRO A 1 172 ? -33.811 -6.108 27.030 1.00 85.12 172 PRO A O 1
ATOM 1298 N N . ALA A 1 173 ? -35.435 -6.035 28.568 1.00 88.06 173 ALA A N 1
ATOM 1299 C CA . ALA A 1 173 ? -35.865 -4.676 28.239 1.00 88.06 173 ALA A CA 1
ATOM 1300 C C . ALA A 1 173 ? -34.748 -3.648 28.478 1.00 88.06 173 ALA A C 1
ATOM 1302 O O . ALA A 1 173 ? -34.531 -2.766 27.650 1.00 88.06 173 ALA A O 1
ATOM 1303 N N . ARG A 1 174 ? -33.996 -3.793 29.578 1.00 87.75 174 ARG A N 1
ATOM 1304 C CA . ARG A 1 174 ? -32.839 -2.938 29.878 1.00 87.75 174 ARG A CA 1
ATOM 1305 C C . ARG A 1 174 ? -31.706 -3.135 28.876 1.00 87.75 174 ARG A C 1
ATOM 1307 O O . ARG A 1 174 ? -31.149 -2.145 28.414 1.00 87.75 174 ARG A O 1
ATOM 1314 N N . LEU A 1 175 ? -31.400 -4.384 28.514 1.00 87.38 175 LEU A N 1
ATOM 1315 C CA . LEU A 1 175 ? -30.395 -4.696 27.497 1.00 87.38 175 LEU A CA 1
ATOM 1316 C C . LEU A 1 175 ? -30.779 -4.077 26.149 1.00 87.38 175 LEU A C 1
ATOM 1318 O O . LEU A 1 175 ? -29.983 -3.359 25.556 1.00 87.38 175 LEU A O 1
ATOM 1322 N N . MET A 1 176 ? -32.018 -4.285 25.700 1.00 90.69 176 MET A N 1
ATOM 1323 C CA . MET A 1 176 ? -32.506 -3.719 24.441 1.00 90.69 176 MET A CA 1
ATOM 1324 C C . MET A 1 176 ? -32.562 -2.187 24.471 1.00 90.69 176 MET A C 1
ATOM 1326 O O . MET A 1 176 ? -32.290 -1.552 23.456 1.00 90.69 176 MET A O 1
ATOM 1330 N N . GLY A 1 177 ? -32.877 -1.579 25.620 1.00 90.31 177 GLY A N 1
ATOM 1331 C CA . GLY A 1 177 ? -32.812 -0.129 25.812 1.00 90.31 177 GLY A CA 1
ATOM 1332 C C . GLY A 1 177 ? -31.388 0.415 25.678 1.00 90.31 177 GLY A C 1
ATOM 1333 O O . GLY A 1 177 ? -31.175 1.393 24.967 1.00 90.31 177 GLY A O 1
ATOM 1334 N N . ALA A 1 178 ? -30.409 -0.260 26.285 1.00 89.31 178 ALA A N 1
ATOM 1335 C CA . ALA A 1 178 ? -29.000 0.104 26.173 1.00 89.31 178 ALA A CA 1
ATOM 1336 C C . ALA A 1 178 ? -28.479 -0.047 24.733 1.00 89.31 178 ALA A C 1
ATOM 1338 O O . ALA A 1 178 ? -27.879 0.883 24.203 1.00 89.31 178 ALA A O 1
ATOM 1339 N N . LEU A 1 179 ? -28.767 -1.170 24.065 1.00 90.81 179 LEU A N 1
ATOM 1340 C CA . LEU A 1 179 ? -28.362 -1.388 22.669 1.00 90.81 179 LEU A CA 1
ATOM 1341 C C . LEU A 1 179 ? -28.960 -0.334 21.728 1.00 90.81 179 LEU A C 1
ATOM 1343 O O . LEU A 1 179 ? -28.266 0.166 20.848 1.00 90.81 179 LEU A O 1
ATOM 1347 N N . ARG A 1 180 ? -30.218 0.061 21.962 1.00 90.31 180 ARG A N 1
ATOM 1348 C CA . ARG A 1 180 ? -30.878 1.135 21.212 1.00 90.31 180 ARG A CA 1
ATOM 1349 C C . ARG A 1 180 ? -30.261 2.506 21.490 1.00 90.31 180 ARG A C 1
ATOM 1351 O O . ARG A 1 180 ? -30.127 3.286 20.565 1.00 90.31 180 ARG A O 1
ATOM 1358 N N . SER A 1 181 ? -29.860 2.795 22.732 1.00 94.50 181 SER A N 1
ATOM 1359 C CA . SER A 1 181 ? -29.187 4.062 23.077 1.00 94.50 181 SER A CA 1
ATOM 1360 C C . SER A 1 181 ? -27.803 4.220 22.441 1.00 94.50 181 SER A C 1
ATOM 1362 O O . SER A 1 181 ? -27.301 5.333 22.339 1.00 94.50 181 SER A O 1
ATOM 1364 N N . LEU A 1 182 ? -27.197 3.106 22.020 1.00 92.50 182 LEU A N 1
ATOM 1365 C CA . LEU A 1 182 ? -25.925 3.062 21.301 1.00 92.50 182 LEU A CA 1
ATOM 1366 C C . LEU A 1 182 ? -26.113 3.026 19.772 1.00 92.50 182 LEU A C 1
ATOM 1368 O O . LEU A 1 182 ? -25.133 2.826 19.061 1.00 92.50 182 LEU A O 1
ATOM 1372 N N . ASP A 1 183 ? -27.350 3.162 19.274 1.00 91.94 183 ASP A N 1
ATOM 1373 C CA . ASP A 1 183 ? -27.716 3.060 17.852 1.00 91.94 183 ASP A CA 1
ATOM 1374 C C . ASP A 1 183 ? -27.178 1.794 17.156 1.00 91.94 183 ASP A C 1
ATOM 1376 O O . ASP A 1 183 ? -26.867 1.781 15.963 1.00 91.94 183 ASP A O 1
ATOM 1380 N N . LEU A 1 184 ? -27.082 0.685 17.899 1.00 88.31 184 LEU A N 1
ATOM 1381 C CA . LEU A 1 184 ? -26.612 -0.583 17.349 1.00 88.31 184 LEU A CA 1
ATOM 1382 C C . LEU A 1 184 ? -27.755 -1.319 16.629 1.00 88.31 184 LEU A C 1
ATOM 1384 O O . LEU A 1 184 ? -28.817 -1.528 17.227 1.00 88.31 184 LEU A O 1
ATOM 1388 N N . PRO A 1 185 ? -27.562 -1.778 15.376 1.00 89.06 185 PRO A N 1
ATOM 1389 C CA . PRO A 1 185 ? -28.540 -2.619 14.699 1.00 89.06 185 PRO A CA 1
ATOM 1390 C C . PRO A 1 185 ? -28.590 -3.997 15.373 1.00 89.06 185 PRO A C 1
ATOM 1392 O O . PRO A 1 185 ? -27.610 -4.741 15.372 1.00 89.06 185 PRO A O 1
ATOM 1395 N N . VAL A 1 186 ? -29.739 -4.350 15.956 1.00 88.56 186 VAL A N 1
ATOM 1396 C CA . VAL A 1 186 ? -29.927 -5.626 16.664 1.00 88.56 186 VAL A CA 1
ATOM 1397 C C . VAL A 1 186 ? -30.747 -6.586 15.810 1.00 88.56 186 VAL A C 1
ATOM 1399 O O . VAL A 1 186 ? -31.883 -6.285 15.450 1.00 88.56 186 VAL A O 1
ATOM 1402 N N . GLN A 1 187 ? -30.193 -7.766 15.537 1.00 85.12 187 GLN A N 1
ATOM 1403 C CA . GLN A 1 187 ? -30.942 -8.906 15.013 1.00 85.12 187 GLN A CA 1
ATOM 1404 C C . GLN A 1 187 ? -31.296 -9.828 16.181 1.00 85.12 187 GLN A C 1
ATOM 1406 O O . GLN A 1 187 ? -30.408 -10.310 16.881 1.00 85.12 187 GLN A O 1
ATOM 1411 N N . HIS A 1 188 ? -32.587 -10.050 16.411 1.00 79.00 188 HIS A N 1
ATOM 1412 C CA . HIS A 1 188 ? -33.082 -11.002 17.405 1.00 79.00 188 HIS A CA 1
ATOM 1413 C C . HIS A 1 188 ? -33.682 -12.219 16.686 1.00 79.00 188 HIS A C 1
ATOM 1415 O O . HIS A 1 188 ? -34.396 -12.053 15.696 1.00 79.00 188 HIS A O 1
ATOM 1421 N N . ALA A 1 189 ? -33.388 -13.423 17.175 1.00 62.22 189 ALA A N 1
ATOM 1422 C CA . ALA A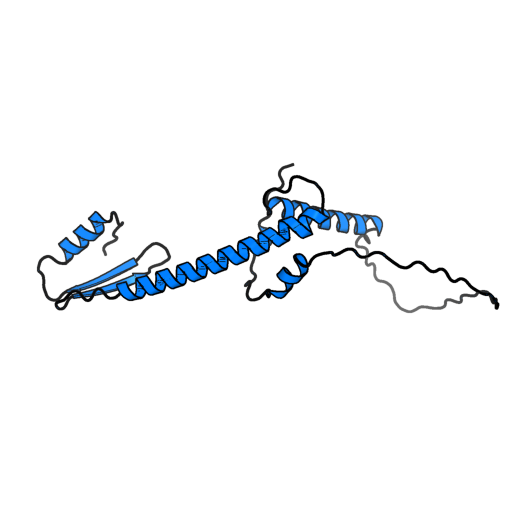 1 189 ? -33.933 -14.691 16.688 1.00 62.22 189 ALA A CA 1
ATOM 1423 C C . ALA A 1 189 ? -34.714 -15.384 17.806 1.00 62.22 189 ALA A C 1
ATOM 1425 O O . ALA A 1 189 ? -34.297 -15.225 18.979 1.00 62.22 189 ALA A O 1
#

Secondary structure (DSSP, 8-state):
---PPPGGG-S--------THHHHHHSS--------------------------------------S----HHHHHHHHHHHHHHHHHHHHHHSS---S--HHHIIIIIIHHHHHHHHHHHHHHHHHHHHHHHHHHHHS----TTTEEEEEEE-SSS-EEEEEEESS-TTHHHHHHHHHHHTT------

Foldseek 3Di:
DDLAQDPVVVDDDPPPDPDPVVLCVLPDDPDDDDDDDDDDDDDDDDDDDDDDDDDDDDDDDPDPPPPPPQPPVRVVVVVVVVVVSVVSNLVNVWPDDPDPDPCCSPRPTSSVVVVVVVVVVVVVVVVVVVVVVVVVVVQDPPPPAAWDWDWADDPDQDIDIDIDHPDDPCVVVVVVVVCVVVVHDDDDD

Radius of gyration: 34.82 Å; chains: 1; bounding box: 96×51×81 Å

Organism: NCBI:txid191504

InterPro domains:
  IPR011598 Myc-type, basic helix-loop-helix (bHLH) domain [PF00010] (71-117)
  IPR011598 Myc-type, basic helix-loop-helix (bHLH) domain [PS50888] (67-116)
  IPR011598 Myc-type, basic helix-loop-helix (bHLH) domain [SM00353] (73-123)
  IPR036638 Helix-loop-helix DNA-binding domain superfamily [G3DSA:4.10.280.10] (65-133)
  IPR036638 Helix-loop-helix DNA-binding domain superfamily [SSF47459] (69-133)
  IPR045084 Transcription factor AIB/MYC-like [PTHR11514] (43-189)